Protein AF-A0A844E2K3-F1 (afdb_monomer_lite)

Secondary structure (DSSP, 8-state):
-----HHHHHHHHHHHHHHHHHHHHHHHHHHHHHHHHHHTS--EEEEEEEETTEEEEEEEE-SSSPEEEEEEEEEEEE--TT-------TTTTSEEEE-TT-EEEEEEEE----SS-----EEEEEEEEEETTT--EEEEEEEEEB-----S---------HHHHHHHHHHHHHHHHHHHHHHH-B-PPPSS-S----SS-HHHHHHHTTT------PBPHHHHHHTT-

Organism: Eubacterium ramulus (NCBI:txid39490)

Structure (mmCIF, N/CA/C/O backbone):
data_AF-A0A844E2K3-F1
#
_entry.id   AF-A0A844E2K3-F1
#
loop_
_atom_site.group_PDB
_atom_site.id
_atom_site.type_symbol
_atom_site.label_atom_id
_atom_site.label_alt_id
_atom_site.label_comp_id
_atom_site.label_asym_id
_atom_site.label_entity_id
_atom_site.label_seq_id
_atom_site.pdbx_PDB_ins_code
_atom_site.Cartn_x
_atom_site.Cartn_y
_atom_site.Cartn_z
_atom_site.occupancy
_atom_site.B_iso_or_equiv
_atom_site.auth_seq_id
_atom_site.auth_comp_id
_atom_site.auth_asym_id
_atom_site.auth_atom_id
_atom_site.pdbx_PDB_model_num
ATOM 1 N N . MET A 1 1 ? -31.403 9.777 70.634 1.00 47.69 1 MET A N 1
ATOM 2 C CA . MET A 1 1 ? -30.967 10.698 69.560 1.00 47.69 1 MET A CA 1
ATOM 3 C C . MET A 1 1 ? -29.457 10.732 69.632 1.00 47.69 1 MET A C 1
ATOM 5 O O . MET A 1 1 ? -28.903 11.439 70.467 1.00 47.69 1 MET A O 1
ATOM 9 N N . ASP A 1 2 ? -28.813 9.853 68.872 1.00 56.31 2 ASP A N 1
ATOM 10 C CA . ASP A 1 2 ? -27.379 9.612 69.001 1.00 56.31 2 ASP A CA 1
ATOM 11 C C . ASP A 1 2 ? -26.596 10.805 68.459 1.00 56.31 2 ASP A C 1
ATOM 13 O O . ASP A 1 2 ? -26.837 11.282 67.348 1.00 56.31 2 ASP A O 1
ATOM 17 N N . LYS A 1 3 ? -25.676 11.327 69.276 1.00 63.56 3 LYS A N 1
ATOM 18 C CA . LYS A 1 3 ? -24.755 12.388 68.867 1.00 63.56 3 LYS A CA 1
ATOM 19 C C . LYS A 1 3 ? -23.831 11.817 67.798 1.00 63.56 3 LYS A C 1
ATOM 21 O O . LYS A 1 3 ? -22.915 11.063 68.113 1.00 63.56 3 LYS A O 1
ATOM 26 N N . ILE A 1 4 ? -24.059 12.199 66.545 1.00 71.94 4 ILE A N 1
ATOM 27 C CA . ILE A 1 4 ? -23.097 11.975 65.467 1.00 71.94 4 ILE A CA 1
ATOM 28 C C . ILE A 1 4 ? -21.792 12.660 65.892 1.00 71.94 4 ILE A C 1
ATOM 30 O O . ILE A 1 4 ? -21.755 13.877 66.083 1.00 71.94 4 ILE A O 1
ATOM 34 N N . THR A 1 5 ? -20.733 11.880 66.111 1.00 83.19 5 THR A N 1
ATOM 35 C CA . THR A 1 5 ? -19.425 12.420 66.482 1.00 83.19 5 THR A CA 1
ATOM 36 C C . THR A 1 5 ? -18.759 13.035 65.252 1.00 83.19 5 THR A C 1
ATOM 38 O O . THR A 1 5 ? -19.006 12.634 64.113 1.00 83.19 5 THR A O 1
ATOM 41 N N . ILE A 1 6 ? -17.886 14.019 65.470 1.00 83.44 6 ILE A N 1
ATOM 42 C CA . ILE A 1 6 ? -17.133 14.695 64.399 1.00 83.44 6 ILE A CA 1
ATOM 43 C C . ILE A 1 6 ? -16.373 13.672 63.527 1.00 83.44 6 ILE A C 1
ATOM 45 O O . ILE A 1 6 ? -16.305 13.825 62.310 1.00 83.44 6 ILE A O 1
ATOM 49 N N . GLN A 1 7 ? -15.889 12.576 64.124 1.00 83.75 7 GLN A N 1
ATOM 50 C CA . GLN A 1 7 ? -15.267 11.456 63.405 1.00 83.75 7 GLN A CA 1
ATOM 51 C C . GLN A 1 7 ? -16.209 10.767 62.408 1.00 83.75 7 GLN A C 1
ATOM 53 O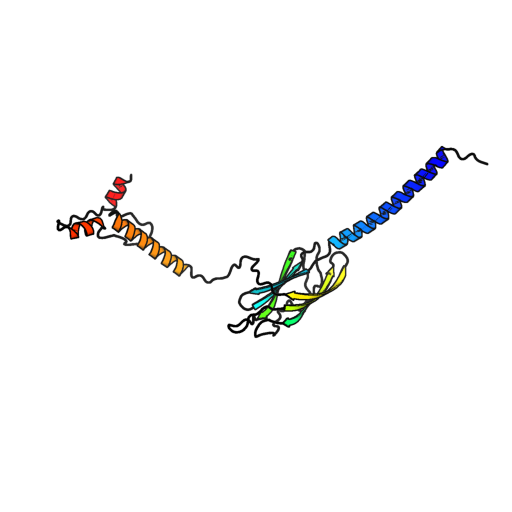 O . GLN A 1 7 ? -15.774 10.427 61.305 1.00 83.75 7 GLN A O 1
ATOM 58 N N . THR A 1 8 ? -17.488 10.581 62.746 1.00 87.94 8 THR A N 1
ATOM 59 C CA . THR A 1 8 ? -18.473 9.976 61.839 1.00 87.94 8 THR A CA 1
ATOM 60 C C . THR A 1 8 ? -18.728 10.876 60.631 1.00 87.94 8 THR A C 1
ATOM 62 O O . THR A 1 8 ? -18.770 10.389 59.505 1.00 87.94 8 THR A O 1
ATOM 65 N N . VAL A 1 9 ? -18.809 12.197 60.834 1.00 87.50 9 VAL A N 1
ATOM 66 C CA . VAL A 1 9 ? -18.970 13.174 59.739 1.00 87.50 9 VAL A CA 1
ATOM 67 C C . VAL A 1 9 ? -17.759 13.159 58.801 1.00 87.50 9 VAL A C 1
ATOM 69 O O . VAL A 1 9 ? -17.926 13.083 57.585 1.00 87.50 9 VAL A O 1
ATOM 72 N N . ILE A 1 10 ? -16.539 13.162 59.352 1.00 88.69 10 ILE A N 1
ATOM 73 C CA . ILE A 1 10 ? -15.297 13.088 58.564 1.00 88.69 10 ILE A CA 1
ATOM 74 C C . ILE A 1 10 ? -15.236 11.784 57.758 1.00 88.69 10 ILE A C 1
ATOM 76 O O . ILE A 1 10 ? -14.888 11.808 56.580 1.00 88.69 10 ILE A O 1
ATOM 80 N N . SER A 1 11 ? -15.619 10.657 58.364 1.00 89.56 11 SER A N 1
ATOM 81 C CA . SER A 1 11 ? -15.611 9.346 57.702 1.00 89.56 11 SER A CA 1
ATOM 82 C C . SER A 1 11 ? -16.596 9.286 56.533 1.00 89.56 11 SER A C 1
ATOM 84 O O . SER A 1 11 ? -16.264 8.749 55.479 1.00 89.56 11 SER A O 1
ATOM 86 N N . ILE A 1 12 ? -17.781 9.888 56.683 1.00 91.75 12 ILE A N 1
ATOM 87 C CA . ILE A 1 12 ? -18.775 9.992 55.606 1.00 91.75 12 ILE A CA 1
ATOM 88 C C . ILE A 1 12 ? -18.218 10.824 54.442 1.00 91.75 12 ILE A C 1
ATOM 90 O O . ILE A 1 12 ? -18.284 10.390 53.294 1.00 91.75 12 ILE A O 1
ATOM 94 N N . ILE A 1 13 ? -17.618 11.986 54.720 1.00 92.56 13 ILE A N 1
ATOM 95 C CA . ILE A 1 13 ? -17.025 12.847 53.682 1.00 92.56 13 ILE A CA 1
ATOM 96 C C . ILE A 1 13 ? -15.878 12.124 52.963 1.00 92.56 13 ILE A C 1
ATOM 98 O O . ILE A 1 13 ? -15.825 12.122 51.732 1.00 92.56 13 ILE A O 1
ATOM 102 N N . ALA A 1 14 ? -14.992 11.461 53.709 1.00 92.31 14 ALA A N 1
ATOM 103 C CA . ALA A 1 14 ? -13.899 10.678 53.140 1.00 92.31 14 ALA A CA 1
ATOM 104 C C . ALA A 1 14 ? -14.416 9.537 52.245 1.00 92.31 14 ALA A C 1
ATOM 106 O O . ALA A 1 14 ? -13.876 9.315 51.160 1.00 92.31 14 ALA A O 1
ATOM 107 N N . ALA A 1 15 ? -15.497 8.862 52.651 1.00 94.19 15 ALA A N 1
ATOM 108 C CA . ALA A 1 15 ? -16.140 7.827 51.847 1.00 94.19 15 ALA A CA 1
ATOM 109 C C . ALA A 1 15 ? -16.710 8.386 50.531 1.00 94.19 15 ALA A C 1
ATOM 111 O O . ALA A 1 15 ? -16.513 7.777 49.482 1.00 94.19 15 ALA A O 1
ATOM 112 N N . PHE A 1 16 ? -17.342 9.566 50.551 1.00 94.50 16 PHE A N 1
ATOM 113 C CA . PHE A 1 16 ? -17.842 10.221 49.334 1.00 94.50 16 PHE A CA 1
ATOM 114 C C . PHE A 1 16 ? -16.722 10.641 48.377 1.00 94.50 16 PHE A C 1
ATOM 116 O O . PHE A 1 16 ? -16.843 10.438 47.166 1.00 94.50 16 PHE A O 1
ATOM 123 N N . ILE A 1 17 ? -15.625 11.196 48.901 1.00 94.81 17 ILE A N 1
ATOM 124 C CA . ILE A 1 17 ? -14.455 11.559 48.090 1.00 94.81 17 ILE A CA 1
ATOM 125 C C . ILE A 1 17 ? -13.857 10.299 47.454 1.00 94.81 17 ILE A C 1
ATOM 127 O O . ILE A 1 17 ? -13.627 10.285 46.248 1.00 94.81 17 ILE A O 1
ATOM 131 N N . SER A 1 18 ? -13.680 9.229 48.235 1.00 93.81 18 SER A N 1
ATOM 132 C CA . SER A 1 18 ? -13.160 7.944 47.751 1.00 93.81 18 SER A CA 1
ATOM 133 C C . SER A 1 18 ? -14.063 7.310 46.684 1.00 93.81 18 SER A C 1
ATOM 135 O O . SER A 1 18 ? -13.593 6.857 45.643 1.00 93.81 18 SER A O 1
ATOM 137 N N . LEU A 1 19 ? -15.384 7.339 46.874 1.00 94.88 19 LEU A N 1
ATOM 138 C CA . LEU A 1 19 ? -16.323 6.829 45.873 1.00 94.88 19 LEU A CA 1
ATOM 139 C C . LEU A 1 19 ? -16.245 7.634 44.567 1.00 94.88 19 LEU A C 1
ATOM 141 O O . LEU A 1 19 ? -16.218 7.061 43.477 1.00 94.88 19 LEU A O 1
ATOM 145 N N . SER A 1 20 ? -16.162 8.961 44.676 1.00 92.81 20 SER A N 1
ATOM 146 C CA . SER A 1 20 ? -16.059 9.856 43.520 1.00 92.81 20 SER A CA 1
ATOM 147 C C . SER A 1 20 ? -14.767 9.617 42.737 1.00 92.81 20 SER A C 1
ATOM 149 O O . SER A 1 20 ? -14.798 9.537 41.508 1.00 92.81 20 SER A O 1
ATOM 151 N N . THR A 1 21 ? -13.632 9.443 43.423 1.00 93.75 21 THR A N 1
ATOM 152 C CA . THR A 1 21 ? -12.348 9.157 42.766 1.00 93.75 21 THR A CA 1
ATOM 153 C C . THR A 1 21 ? -12.352 7.797 42.073 1.00 93.75 21 THR A C 1
ATOM 155 O O . THR A 1 21 ? -11.834 7.694 40.960 1.00 93.75 21 THR A O 1
ATOM 158 N N . VAL A 1 22 ? -12.988 6.774 42.655 1.00 95.69 22 VAL A N 1
ATOM 159 C CA . VAL A 1 22 ? -13.137 5.452 42.022 1.00 95.69 22 VAL A CA 1
ATOM 160 C C . VAL A 1 22 ? -13.956 5.540 40.732 1.00 95.69 22 VAL A C 1
ATOM 162 O O . VAL A 1 22 ? -13.516 5.028 39.703 1.00 95.69 22 VAL A O 1
ATOM 165 N N . ILE A 1 23 ? -15.100 6.232 40.744 1.00 94.81 23 ILE A N 1
ATOM 166 C CA . ILE A 1 23 ? -15.948 6.399 39.548 1.00 94.81 23 ILE A CA 1
ATOM 167 C C . ILE A 1 23 ? -15.175 7.107 38.430 1.00 94.81 23 ILE A C 1
ATOM 169 O O . ILE A 1 23 ? -15.169 6.651 37.283 1.00 94.81 23 ILE A O 1
ATOM 173 N N . VAL A 1 24 ? -14.482 8.197 38.768 1.00 94.38 24 VAL A N 1
ATOM 174 C CA . VAL A 1 24 ? -13.663 8.957 37.817 1.00 94.38 24 VAL A CA 1
ATOM 175 C C . VAL A 1 24 ? -12.530 8.091 37.255 1.00 94.38 24 VAL A C 1
ATOM 177 O O . VAL A 1 24 ? -12.304 8.092 36.045 1.00 94.38 24 VAL A O 1
ATOM 180 N N . SER A 1 25 ? -11.858 7.307 38.101 1.00 92.38 25 SER A N 1
ATOM 181 C CA . SER A 1 25 ? -10.786 6.394 37.690 1.00 92.38 25 SER A CA 1
ATOM 182 C C . SER A 1 25 ? -11.277 5.331 36.703 1.00 92.38 25 SER A C 1
ATOM 184 O O . SER A 1 25 ? -10.672 5.146 35.647 1.00 92.38 25 SER A O 1
ATOM 186 N N . ILE A 1 26 ? -12.418 4.690 36.982 1.00 94.19 26 ILE A N 1
ATOM 187 C CA . ILE A 1 26 ? -13.028 3.697 36.083 1.00 94.19 26 ILE A CA 1
ATOM 188 C C . ILE A 1 26 ? -13.375 4.334 34.732 1.00 94.19 26 ILE A C 1
ATOM 190 O O . ILE A 1 26 ? -13.070 3.763 33.683 1.00 94.19 26 ILE A O 1
ATOM 194 N N . TYR A 1 27 ? -13.962 5.533 34.743 1.00 94.81 27 TYR A N 1
ATOM 195 C CA . TYR A 1 27 ? -14.309 6.253 33.519 1.00 94.81 27 TYR A CA 1
ATOM 196 C C . TYR A 1 27 ? -13.076 6.568 32.657 1.00 94.81 27 TYR A C 1
ATOM 198 O O . TYR A 1 27 ? -13.069 6.280 31.456 1.00 94.81 27 TYR A O 1
ATOM 206 N N . TYR A 1 28 ? -12.015 7.119 33.256 1.00 92.88 28 TYR A N 1
ATOM 207 C CA . TYR A 1 28 ? -10.778 7.416 32.532 1.00 92.88 28 TYR A CA 1
ATOM 208 C C . TYR A 1 28 ? -10.063 6.155 32.056 1.00 92.88 28 TYR A C 1
ATOM 210 O O . TYR A 1 28 ? -9.570 6.144 30.931 1.00 92.88 28 TYR A O 1
ATOM 218 N N . ASN A 1 29 ? -10.046 5.083 32.851 1.00 91.75 29 ASN A N 1
ATOM 219 C CA . ASN A 1 29 ? -9.455 3.811 32.444 1.00 91.75 29 ASN A CA 1
ATOM 220 C C . ASN A 1 29 ? -10.182 3.236 31.219 1.00 91.75 29 ASN A C 1
ATOM 222 O O . ASN A 1 29 ? -9.551 2.901 30.219 1.00 91.75 29 ASN A O 1
ATOM 226 N N . HIS A 1 30 ? -11.518 3.240 31.227 1.00 90.06 30 HIS A N 1
ATOM 227 C CA . HIS A 1 30 ? -12.310 2.795 30.078 1.00 90.06 30 HIS A CA 1
ATOM 228 C C . HIS A 1 30 ? -12.054 3.642 28.826 1.00 90.06 30 HIS A C 1
ATOM 230 O O . HIS A 1 30 ? -11.872 3.112 27.728 1.00 90.06 30 HIS A O 1
ATOM 236 N N . LYS A 1 31 ? -11.994 4.971 28.980 1.00 90.44 31 LYS A N 1
ATOM 237 C CA . LYS A 1 31 ? -11.692 5.892 27.875 1.00 90.44 31 LYS A CA 1
ATOM 238 C C . LYS A 1 31 ? -10.280 5.673 27.322 1.00 90.44 31 LYS A C 1
ATOM 240 O O . LYS A 1 31 ? -10.123 5.585 26.105 1.00 90.44 31 LYS A O 1
ATOM 245 N N . ASN A 1 32 ? -9.282 5.547 28.194 1.00 88.69 32 ASN A N 1
ATOM 246 C CA . ASN A 1 32 ? -7.892 5.309 27.811 1.00 88.69 32 ASN A CA 1
ATOM 247 C C . ASN A 1 32 ? -7.723 3.949 27.139 1.00 88.69 32 ASN A C 1
ATOM 249 O O . ASN A 1 32 ? -7.054 3.870 26.117 1.00 88.69 32 ASN A O 1
ATOM 253 N N . SER A 1 33 ? -8.375 2.903 27.649 1.00 86.56 33 SER A N 1
ATOM 254 C CA . SER A 1 33 ? -8.361 1.573 27.037 1.00 86.56 33 SER A CA 1
ATOM 255 C C . SER A 1 33 ? -8.915 1.613 25.610 1.00 86.56 33 SER A C 1
ATOM 257 O O . SER A 1 33 ? -8.262 1.138 24.683 1.00 86.56 33 SER A O 1
ATOM 259 N N . LYS A 1 34 ? -10.053 2.284 25.383 1.00 85.38 34 LYS A N 1
ATOM 260 C CA . LYS A 1 34 ? -10.602 2.467 24.028 1.00 85.38 34 LYS A CA 1
ATOM 261 C C . LYS A 1 34 ? -9.652 3.219 23.096 1.00 85.38 34 LYS A C 1
ATOM 263 O O . LYS A 1 34 ? -9.500 2.834 21.940 1.00 85.38 34 LYS A O 1
ATOM 268 N N . GLN A 1 35 ? -9.028 4.293 23.577 1.00 83.12 35 GLN A N 1
ATOM 269 C CA . GLN A 1 35 ? -8.063 5.058 22.782 1.00 83.12 35 GLN A CA 1
ATOM 270 C C . GLN A 1 35 ? -6.806 4.245 22.474 1.00 83.12 35 GLN A C 1
ATOM 272 O O . GLN A 1 35 ? -6.319 4.280 21.348 1.00 83.12 35 GLN A O 1
ATOM 277 N N . TYR A 1 36 ? -6.322 3.481 23.451 1.00 84.25 36 TYR A N 1
ATOM 278 C CA . TYR A 1 36 ? -5.198 2.574 23.291 1.00 84.25 36 TYR A CA 1
ATOM 279 C C . TYR A 1 36 ? -5.490 1.516 22.226 1.00 84.25 36 TYR A C 1
ATOM 281 O O . TYR A 1 36 ? -4.721 1.398 21.277 1.00 84.25 36 TYR A O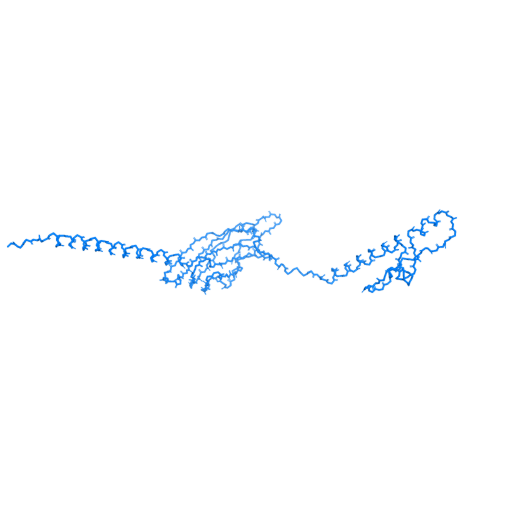 1
ATOM 289 N N . LEU A 1 37 ? -6.634 0.829 22.304 1.00 82.44 37 LEU A N 1
ATOM 290 C CA . LEU A 1 37 ? -7.036 -0.151 21.291 1.00 82.44 37 LEU A CA 1
ATOM 291 C C . LEU A 1 37 ? -7.141 0.488 19.902 1.00 82.44 37 LEU A C 1
ATOM 293 O O . LEU A 1 37 ? -6.594 -0.052 18.950 1.00 82.44 37 LEU A O 1
ATOM 297 N N . LYS A 1 38 ? -7.728 1.687 19.799 1.00 83.12 38 LYS A N 1
ATOM 298 C CA . LYS A 1 38 ? -7.791 2.429 18.532 1.00 83.12 38 LYS A CA 1
ATOM 299 C C . LYS A 1 38 ? -6.404 2.791 17.989 1.00 83.12 38 LYS A C 1
ATOM 301 O O . LYS A 1 38 ? -6.197 2.776 16.784 1.00 83.12 38 LYS A O 1
ATOM 306 N N . SER A 1 39 ? -5.441 3.105 18.857 1.00 83.19 39 SER A N 1
ATOM 307 C CA . SER A 1 39 ? -4.053 3.365 18.444 1.00 83.19 39 SER A CA 1
ATOM 308 C C . SER A 1 39 ? -3.319 2.119 17.939 1.00 83.19 39 SER A C 1
ATOM 310 O O . SER A 1 39 ? -2.280 2.243 17.290 1.00 83.19 39 SER A O 1
ATOM 312 N N . LEU A 1 40 ? -3.844 0.929 18.248 1.00 87.44 40 LEU A N 1
ATOM 313 C CA . LEU A 1 40 ? -3.319 -0.338 17.759 1.00 87.44 40 LEU A CA 1
ATOM 314 C C . LEU A 1 40 ? -3.925 -0.749 16.416 1.00 87.44 40 LEU A C 1
ATOM 316 O O . LEU A 1 40 ? -3.415 -1.693 15.818 1.00 87.44 40 LEU A O 1
ATOM 320 N N . ASP A 1 41 ? -4.978 -0.079 15.942 1.00 88.69 41 ASP A N 1
ATOM 321 C CA . ASP A 1 41 ? -5.679 -0.454 14.713 1.00 88.69 41 ASP A CA 1
ATOM 322 C C . ASP A 1 41 ? -4.711 -0.541 13.512 1.00 88.69 41 ASP A C 1
ATOM 324 O O . ASP A 1 41 ? -3.723 0.206 13.432 1.00 88.69 41 ASP A O 1
ATOM 328 N N . PRO A 1 42 ? -4.958 -1.471 12.573 1.00 91.69 42 PRO A N 1
ATOM 329 C CA . PRO A 1 42 ? -4.208 -1.504 11.328 1.00 91.69 42 PRO A CA 1
ATOM 330 C C . PRO A 1 42 ? -4.476 -0.227 10.525 1.00 91.69 42 PRO A C 1
ATOM 332 O O . PRO A 1 42 ? -5.556 0.365 10.596 1.00 91.69 42 PRO A O 1
ATOM 335 N N . LEU A 1 43 ? -3.497 0.180 9.723 1.00 92.75 43 LEU A N 1
ATOM 336 C CA . LEU A 1 43 ? -3.611 1.338 8.845 1.00 92.75 43 LEU A CA 1
ATOM 337 C C . LEU A 1 43 ? -3.030 0.967 7.488 1.00 92.75 43 LEU A C 1
ATOM 339 O O . LEU A 1 43 ? -1.829 0.754 7.366 1.00 92.75 43 LEU A O 1
ATOM 343 N N . LEU A 1 44 ? -3.880 0.880 6.467 1.00 94.25 44 LEU A N 1
ATOM 344 C CA . LEU A 1 44 ? -3.440 0.540 5.118 1.00 94.25 44 LEU A CA 1
ATOM 345 C C . LEU A 1 44 ? -3.040 1.805 4.352 1.00 94.25 44 LEU A C 1
ATOM 347 O O . LEU A 1 44 ? -3.847 2.713 4.127 1.00 94.25 44 LEU A O 1
ATOM 351 N N . SER A 1 45 ? -1.775 1.846 3.952 1.00 93.75 45 SER A N 1
ATOM 352 C CA . SER A 1 45 ? -1.204 2.840 3.055 1.00 93.75 45 SER A CA 1
ATOM 353 C C . SER A 1 45 ? -1.100 2.272 1.645 1.00 93.75 45 SER A C 1
ATOM 355 O O . SER A 1 45 ? -0.878 1.077 1.459 1.00 93.75 45 SER A O 1
ATOM 357 N N . PHE A 1 46 ? -1.248 3.146 0.654 1.00 93.88 46 PHE A N 1
ATOM 358 C CA . PHE A 1 46 ? -1.287 2.780 -0.754 1.00 93.88 46 PHE A CA 1
ATOM 359 C C . PHE A 1 46 ? -0.330 3.669 -1.527 1.00 93.88 46 PHE A C 1
ATOM 361 O O . PHE A 1 46 ? -0.385 4.895 -1.394 1.00 93.88 46 PHE A O 1
ATOM 368 N N . LYS A 1 47 ? 0.513 3.054 -2.352 1.00 93.06 47 LYS A N 1
ATOM 369 C CA . LYS A 1 47 ? 1.435 3.755 -3.238 1.00 93.06 47 LYS A CA 1
ATOM 370 C C . LYS A 1 47 ? 1.254 3.251 -4.661 1.00 93.06 47 LYS A C 1
ATOM 372 O O . LYS A 1 47 ? 1.376 2.056 -4.914 1.00 93.06 47 LYS A O 1
ATOM 377 N N . LEU A 1 48 ? 0.975 4.181 -5.565 1.00 93.19 48 LEU A N 1
ATOM 378 C CA . LEU A 1 48 ? 0.877 3.935 -6.996 1.00 93.19 48 LEU A CA 1
ATOM 379 C C . LEU A 1 48 ? 2.170 4.403 -7.665 1.00 93.19 48 LEU A C 1
ATOM 381 O O . LEU A 1 48 ? 2.527 5.577 -7.533 1.00 93.19 48 LEU A O 1
ATOM 385 N N . PHE A 1 49 ? 2.861 3.493 -8.344 1.00 91.25 49 PHE A N 1
ATOM 386 C CA . PHE A 1 49 ? 4.165 3.744 -8.957 1.00 91.25 49 PHE A CA 1
ATOM 387 C C . PHE A 1 49 ? 4.336 2.927 -10.240 1.00 91.25 49 PHE A C 1
ATOM 389 O O . PHE A 1 49 ? 3.642 1.934 -10.455 1.00 91.25 49 PHE A O 1
ATOM 396 N N . GLU A 1 50 ? 5.254 3.372 -11.089 1.00 90.00 50 GLU A N 1
ATOM 397 C CA . GLU A 1 50 ? 5.599 2.730 -12.355 1.00 90.00 50 GLU A CA 1
ATOM 398 C C . GLU A 1 50 ? 6.911 1.960 -12.184 1.00 90.00 50 GLU A C 1
ATOM 400 O O . GLU A 1 50 ? 7.805 2.382 -11.442 1.00 90.00 50 GLU A O 1
ATOM 405 N N . LEU A 1 51 ? 6.984 0.791 -12.814 1.00 87.25 51 LEU A N 1
ATOM 406 C CA . LEU A 1 51 ? 8.182 -0.028 -12.881 1.00 87.25 51 LEU A CA 1
ATOM 407 C C . LEU A 1 51 ? 8.185 -0.823 -14.190 1.00 87.25 51 LEU A C 1
ATOM 409 O O . LEU A 1 51 ? 7.356 -1.712 -14.360 1.00 87.25 51 LEU A O 1
ATOM 413 N N . LYS A 1 52 ? 9.178 -0.573 -15.052 1.00 86.31 52 LYS A N 1
ATOM 414 C CA . LYS A 1 52 ? 9.391 -1.307 -16.315 1.00 86.31 52 LYS A CA 1
ATOM 415 C C . LYS A 1 52 ? 8.160 -1.273 -17.238 1.00 86.31 52 LYS A C 1
ATOM 417 O O . LYS A 1 52 ? 7.724 -2.318 -17.711 1.00 86.31 52 LYS A O 1
ATOM 422 N N . ASP A 1 53 ? 7.612 -0.082 -17.478 1.00 88.06 53 ASP A N 1
ATOM 423 C CA . ASP A 1 53 ? 6.440 0.154 -18.338 1.00 88.06 53 ASP A CA 1
ATOM 424 C C . ASP A 1 53 ? 5.138 -0.493 -17.824 1.00 88.06 53 ASP A C 1
ATOM 426 O O . ASP A 1 53 ? 4.149 -0.638 -18.547 1.00 88.06 53 ASP A O 1
ATOM 430 N N . GLU A 1 54 ? 5.097 -0.843 -16.542 1.00 91.75 54 GLU A N 1
ATOM 431 C CA . GLU A 1 54 ? 3.929 -1.389 -15.863 1.00 91.75 54 GLU A CA 1
ATOM 432 C C . GLU A 1 54 ? 3.585 -0.548 -14.633 1.00 91.75 54 GLU A C 1
ATOM 434 O O . GLU A 1 54 ? 4.451 -0.022 -13.929 1.00 91.75 54 GLU A O 1
ATOM 439 N N . LEU A 1 55 ? 2.291 -0.426 -14.358 1.00 92.88 55 LEU A N 1
ATOM 440 C CA . LEU A 1 55 ? 1.768 0.331 -13.235 1.00 92.88 55 LEU A CA 1
ATOM 441 C C . LEU A 1 55 ? 1.417 -0.623 -12.091 1.00 92.88 55 LEU A C 1
ATOM 443 O O . LEU A 1 55 ? 0.613 -1.544 -12.253 1.00 92.88 55 LEU A O 1
ATOM 447 N N . TYR A 1 56 ? 1.988 -0.367 -10.916 1.00 93.94 56 TYR A N 1
ATOM 448 C CA . TYR A 1 56 ? 1.840 -1.195 -9.725 1.00 93.94 56 TYR A CA 1
ATOM 449 C C . TYR A 1 56 ? 1.162 -0.433 -8.592 1.00 93.94 56 TYR A C 1
ATOM 451 O O . TYR A 1 56 ? 1.470 0.730 -8.311 1.00 93.94 56 TYR A O 1
ATOM 459 N N . LEU A 1 57 ? 0.284 -1.130 -7.871 1.00 94.44 57 LEU A N 1
ATOM 460 C CA . LEU A 1 57 ? -0.233 -0.673 -6.589 1.00 94.44 57 LEU A CA 1
ATOM 461 C C . LEU A 1 57 ? 0.436 -1.468 -5.471 1.00 94.44 57 LEU A C 1
ATOM 463 O O . LEU A 1 57 ? 0.233 -2.677 -5.351 1.00 94.44 57 LEU A O 1
ATOM 467 N N . ARG A 1 58 ? 1.204 -0.776 -4.627 1.00 94.12 58 ARG A N 1
ATOM 468 C CA . ARG A 1 58 ? 1.710 -1.319 -3.366 1.00 94.12 58 ARG A CA 1
ATOM 469 C C . ARG A 1 58 ? 0.768 -0.966 -2.232 1.00 94.12 58 ARG A C 1
ATOM 471 O O . ARG A 1 58 ? 0.321 0.176 -2.109 1.00 94.12 58 ARG A O 1
ATOM 478 N N . VAL A 1 59 ? 0.530 -1.950 -1.382 1.00 94.81 59 VAL A N 1
ATOM 479 C CA . VAL A 1 59 ? -0.295 -1.857 -0.186 1.00 94.81 59 VAL A CA 1
ATOM 480 C C . VAL A 1 59 ? 0.584 -2.220 0.995 1.00 94.81 59 VAL A C 1
ATOM 482 O O . VAL A 1 59 ? 1.213 -3.275 0.997 1.00 94.81 59 VAL A O 1
ATOM 485 N N . THR A 1 60 ? 0.636 -1.346 1.992 1.00 95.25 60 THR A N 1
ATOM 486 C CA . THR A 1 60 ? 1.464 -1.530 3.185 1.00 95.25 60 THR A CA 1
ATOM 487 C C . THR A 1 60 ? 0.614 -1.320 4.420 1.00 95.25 60 THR A C 1
ATOM 489 O O . THR A 1 60 ? -0.085 -0.311 4.521 1.00 95.25 60 THR A O 1
ATOM 492 N N . ASN A 1 61 ? 0.702 -2.223 5.391 1.00 95.94 61 ASN A N 1
ATOM 493 C CA . ASN A 1 61 ? 0.115 -1.980 6.701 1.00 95.94 61 ASN A CA 1
ATOM 494 C C . ASN A 1 61 ? 1.089 -1.159 7.556 1.00 95.94 61 ASN A C 1
ATOM 496 O O . ASN A 1 61 ? 2.046 -1.688 8.105 1.00 95.94 61 ASN A O 1
ATOM 500 N N . THR A 1 62 ? 0.853 0.142 7.680 1.00 93.94 62 THR A N 1
ATOM 501 C CA . THR A 1 62 ? 1.636 1.054 8.530 1.00 93.94 62 THR A CA 1
ATOM 502 C C . THR A 1 62 ? 1.080 1.165 9.955 1.00 93.94 62 THR A C 1
ATOM 504 O O . THR A 1 62 ? 1.572 1.960 10.757 1.00 93.94 62 THR A O 1
ATOM 507 N N . GLY A 1 63 ? 0.035 0.394 10.276 1.00 92.12 63 GLY A N 1
ATOM 508 C CA . GLY A 1 63 ? -0.555 0.321 11.608 1.00 92.12 63 GLY A CA 1
ATOM 509 C C . GLY A 1 63 ? 0.235 -0.572 12.564 1.00 92.12 63 GLY A C 1
ATOM 510 O O . GLY A 1 63 ? 1.326 -1.050 12.262 1.00 92.12 63 GLY A O 1
ATOM 511 N N . ARG A 1 64 ? -0.330 -0.802 13.754 1.00 91.62 64 ARG A N 1
ATOM 512 C CA . ARG A 1 64 ? 0.333 -1.563 14.833 1.00 91.62 64 ARG A CA 1
ATOM 513 C C . ARG A 1 64 ? -0.242 -2.960 15.067 1.00 91.62 64 ARG A C 1
ATOM 515 O O . ARG A 1 64 ? 0.288 -3.698 15.892 1.00 91.62 64 ARG A O 1
ATOM 522 N N . SER A 1 65 ? -1.292 -3.339 14.346 1.00 94.12 65 SER A N 1
ATOM 523 C CA . SER A 1 65 ? -1.860 -4.690 14.368 1.00 94.12 65 SER A CA 1
ATOM 524 C C . SER A 1 65 ? -2.151 -5.192 12.959 1.00 94.12 65 SER A C 1
ATOM 526 O O . SER A 1 65 ? -2.052 -4.437 11.994 1.00 94.12 65 SER A O 1
ATOM 528 N N . ALA A 1 66 ? -2.461 -6.483 12.836 1.00 95.00 66 ALA A N 1
ATOM 529 C CA . ALA A 1 66 ? -2.752 -7.107 11.553 1.00 95.00 66 ALA A CA 1
ATOM 530 C C . ALA A 1 66 ? -4.073 -6.597 10.953 1.00 95.00 66 ALA A C 1
ATOM 532 O O . ALA A 1 66 ? -5.067 -6.407 11.666 1.00 95.00 66 ALA A O 1
ATOM 533 N N . ALA A 1 67 ? -4.084 -6.419 9.636 1.00 95.94 67 ALA A N 1
ATOM 534 C CA . ALA A 1 67 ? -5.297 -6.297 8.843 1.00 95.94 67 ALA A CA 1
ATOM 535 C C . ALA A 1 67 ? -5.626 -7.683 8.280 1.00 95.94 67 ALA A C 1
ATOM 537 O O . ALA A 1 67 ? -4.821 -8.251 7.543 1.00 95.94 67 ALA A O 1
ATOM 538 N N . LYS A 1 68 ? -6.783 -8.229 8.656 1.00 95.69 68 LYS A N 1
ATOM 539 C CA . LYS A 1 68 ? -7.245 -9.553 8.218 1.00 95.69 68 LYS A CA 1
ATOM 540 C C . LYS A 1 68 ? -8.298 -9.422 7.134 1.00 95.69 68 LYS A C 1
ATOM 542 O O . LYS A 1 68 ? -8.983 -8.399 7.090 1.00 95.69 68 LYS A O 1
ATOM 547 N N . ASP A 1 69 ? -8.444 -10.460 6.319 1.00 96.00 69 ASP A N 1
ATOM 548 C CA . ASP A 1 69 ? -9.468 -10.550 5.272 1.00 96.00 69 ASP A CA 1
ATOM 549 C C . ASP A 1 69 ? -9.473 -9.293 4.380 1.00 96.00 69 ASP A C 1
ATOM 551 O O . ASP A 1 69 ? -10.515 -8.712 4.075 1.00 96.00 69 ASP A O 1
ATOM 555 N N . VAL A 1 70 ? -8.275 -8.798 4.054 1.00 95.88 70 VAL A N 1
ATOM 556 C CA . VAL A 1 70 ? -8.086 -7.596 3.247 1.00 95.88 70 VAL A CA 1
ATOM 557 C C . VAL A 1 70 ? -8.465 -7.938 1.817 1.00 95.88 70 VAL A C 1
ATOM 559 O O . VAL A 1 70 ? -7.800 -8.741 1.170 1.00 95.88 70 VAL A O 1
ATOM 562 N N . LEU A 1 71 ? -9.514 -7.304 1.317 1.00 96.56 71 LEU A N 1
ATOM 563 C CA . LEU A 1 71 ? -9.981 -7.418 -0.053 1.00 96.56 71 LEU A CA 1
ATOM 564 C C . LEU A 1 71 ? -9.857 -6.057 -0.726 1.00 96.56 71 LEU A C 1
ATOM 566 O O . LEU A 1 71 ? -10.357 -5.053 -0.213 1.00 96.56 71 LEU A O 1
ATOM 570 N N . ILE A 1 72 ? -9.174 -6.036 -1.866 1.00 96.12 72 ILE A N 1
ATOM 571 C CA . ILE A 1 72 ? -8.858 -4.817 -2.609 1.00 96.12 72 ILE A CA 1
ATOM 572 C C . ILE A 1 72 ? -9.394 -4.965 -4.024 1.00 96.12 72 ILE A C 1
ATOM 574 O O . ILE A 1 72 ? -8.995 -5.871 -4.759 1.00 96.12 72 ILE A O 1
ATOM 578 N N . GLU A 1 73 ? -10.277 -4.052 -4.402 1.00 95.75 73 GLU A N 1
ATOM 579 C CA . GLU A 1 73 ? -10.896 -3.989 -5.719 1.00 95.75 73 GLU A CA 1
ATOM 580 C C . GLU A 1 73 ? -10.517 -2.670 -6.397 1.00 95.75 73 GLU A C 1
ATOM 582 O O . GLU A 1 73 ? -10.686 -1.583 -5.839 1.00 95.75 73 GLU A O 1
ATOM 587 N N . ILE A 1 74 ? -9.989 -2.760 -7.618 1.00 95.62 74 ILE A N 1
ATOM 588 C CA . ILE A 1 74 ? -9.657 -1.591 -8.434 1.00 95.62 74 ILE A CA 1
ATOM 589 C C . ILE A 1 74 ? -10.858 -1.299 -9.333 1.00 95.62 74 ILE A C 1
ATOM 591 O O . ILE A 1 74 ? -11.163 -2.079 -10.231 1.00 95.62 74 ILE A O 1
ATOM 595 N N . LYS A 1 75 ? -11.555 -0.185 -9.088 1.00 94.56 75 LYS A N 1
ATOM 596 C CA . LYS A 1 75 ? -12.792 0.161 -9.810 1.00 94.56 75 LYS A CA 1
ATOM 597 C C . LYS A 1 75 ? -12.516 0.751 -11.189 1.00 94.56 75 LYS A C 1
ATOM 599 O O . LYS A 1 75 ? -13.205 0.427 -12.149 1.00 94.56 75 LYS A O 1
ATOM 604 N N . ARG A 1 76 ? -11.552 1.669 -11.274 1.00 94.19 76 ARG A N 1
ATOM 605 C CA . ARG A 1 76 ? -11.180 2.358 -12.519 1.00 94.19 76 ARG A CA 1
ATOM 606 C C . ARG A 1 76 ? -9.800 2.992 -12.418 1.00 94.19 76 ARG A C 1
ATOM 608 O O . ARG A 1 76 ? -9.361 3.335 -11.317 1.00 94.19 76 ARG A O 1
ATOM 615 N N . ILE A 1 77 ? -9.188 3.198 -13.579 1.00 95.62 77 ILE A N 1
ATOM 616 C CA . ILE A 1 77 ? -7.989 4.004 -13.791 1.00 95.62 77 ILE A CA 1
ATOM 617 C C . ILE A 1 77 ? -8.323 5.173 -14.721 1.00 95.62 77 ILE A C 1
ATOM 619 O O . ILE A 1 77 ? -9.114 5.040 -15.652 1.00 95.62 77 ILE A O 1
ATOM 623 N N . GLU A 1 78 ? -7.739 6.329 -14.443 1.00 94.25 78 GLU A N 1
ATOM 624 C CA . GLU A 1 78 ? -7.880 7.547 -15.231 1.00 94.25 78 GLU A CA 1
ATOM 625 C C . GLU A 1 78 ? -6.509 8.168 -15.478 1.00 94.25 78 GLU A C 1
ATOM 627 O O . GLU A 1 78 ? -5.616 8.069 -14.633 1.00 94.25 78 GLU A O 1
ATOM 632 N N . ASN A 1 79 ? -6.382 8.900 -16.586 1.00 92.38 79 ASN A N 1
ATOM 633 C CA . ASN A 1 79 ? -5.217 9.728 -16.897 1.00 92.38 79 ASN A CA 1
ATOM 634 C C . ASN A 1 79 ? -3.891 8.946 -16.986 1.00 92.38 79 ASN A C 1
ATOM 636 O O . ASN A 1 79 ? -2.823 9.462 -16.652 1.00 92.38 79 ASN A O 1
ATOM 640 N N . ASN A 1 80 ? -3.949 7.698 -17.446 1.00 92.56 80 ASN A N 1
ATOM 641 C CA . ASN A 1 80 ? -2.780 6.858 -17.693 1.00 92.56 80 ASN A CA 1
ATOM 642 C C . ASN A 1 80 ? -2.241 7.030 -19.130 1.00 92.56 80 ASN A C 1
ATOM 644 O O . ASN A 1 80 ? -1.798 6.079 -19.757 1.00 92.56 80 ASN A O 1
ATOM 648 N N . GLY A 1 81 ? -2.305 8.249 -19.677 1.00 89.81 81 GLY A N 1
ATOM 649 C CA . GLY A 1 81 ? -1.945 8.537 -21.066 1.00 89.81 81 GLY A CA 1
ATOM 650 C C . GLY A 1 81 ? -2.931 7.921 -22.062 1.00 89.81 81 GLY A C 1
ATOM 651 O O . GLY A 1 81 ? -4.145 8.063 -21.897 1.00 89.81 81 GLY A O 1
ATOM 652 N N . ASP A 1 82 ? -2.411 7.219 -23.069 1.00 88.31 82 ASP A N 1
ATOM 653 C CA . ASP A 1 82 ? -3.203 6.661 -24.175 1.00 88.31 82 ASP A CA 1
ATOM 654 C C . ASP A 1 82 ? -3.874 5.317 -23.832 1.00 88.31 82 ASP A C 1
ATOM 656 O O . ASP A 1 82 ? -4.626 4.779 -24.644 1.00 88.31 82 ASP A O 1
ATOM 660 N N . ARG A 1 83 ? -3.624 4.759 -22.637 1.00 86.31 83 ARG A N 1
ATOM 661 C CA . ARG A 1 83 ? -4.160 3.456 -22.205 1.00 86.31 83 ARG A CA 1
ATOM 662 C C . ARG A 1 83 ? -4.801 3.549 -20.833 1.00 86.31 83 ARG A C 1
ATOM 664 O O . ARG A 1 83 ? -4.098 3.715 -19.848 1.00 86.31 83 ARG A O 1
ATOM 671 N N . ASN A 1 84 ? -6.120 3.393 -20.741 1.00 90.38 84 ASN A N 1
ATOM 672 C CA . ASN A 1 84 ? -6.840 3.350 -19.457 1.00 90.38 84 ASN A CA 1
ATOM 673 C C . ASN A 1 84 ? -7.489 1.977 -19.196 1.00 90.38 84 ASN A C 1
ATOM 675 O O . ASN A 1 84 ? -8.465 1.886 -18.451 1.00 90.38 84 ASN A O 1
ATOM 679 N N . GLU A 1 85 ? -6.974 0.908 -19.809 1.00 93.56 85 GLU A N 1
ATOM 680 C CA . GLU A 1 85 ? -7.406 -0.452 -19.485 1.00 93.56 85 GLU A CA 1
ATOM 681 C C . GLU A 1 85 ? -6.775 -0.946 -18.175 1.00 93.56 85 GLU A C 1
ATOM 683 O O . GLU A 1 85 ? -5.612 -0.670 -17.876 1.00 93.56 85 GLU A O 1
ATOM 688 N N . LEU A 1 86 ? -7.556 -1.693 -17.391 1.00 94.19 86 LEU A N 1
ATOM 689 C CA . LEU A 1 86 ? -7.073 -2.383 -16.198 1.00 94.19 86 LEU A CA 1
ATOM 690 C C . LEU A 1 86 ? -6.582 -3.785 -16.570 1.00 94.19 86 LEU A C 1
ATOM 692 O O . LEU A 1 86 ? -7.312 -4.561 -17.184 1.00 94.19 86 LEU A O 1
ATOM 696 N N . GLU A 1 87 ? -5.385 -4.125 -16.108 1.00 93.88 87 GLU A N 1
ATOM 697 C CA . GLU A 1 87 ? -4.788 -5.456 -16.196 1.00 93.88 87 GLU A CA 1
ATOM 698 C C . GLU A 1 87 ? -4.320 -5.887 -14.809 1.00 93.88 87 GLU A C 1
ATOM 700 O O . GLU A 1 87 ? -3.182 -5.655 -14.397 1.00 93.88 87 GLU A O 1
ATOM 705 N N . LEU A 1 88 ? -5.262 -6.459 -14.063 1.00 95.38 88 LEU A N 1
ATOM 706 C CA . LEU A 1 88 ? -5.109 -6.740 -12.643 1.00 95.38 88 LEU A CA 1
ATOM 707 C C . LEU A 1 88 ? -4.442 -8.096 -12.404 1.00 95.38 88 LEU A C 1
ATOM 709 O O . LEU A 1 88 ? -4.891 -9.123 -12.916 1.00 95.38 88 LEU A O 1
ATOM 713 N N . ASP A 1 89 ? -3.430 -8.108 -11.543 1.00 93.44 89 ASP A N 1
ATOM 714 C CA . ASP A 1 89 ? -2.890 -9.342 -10.980 1.00 93.44 89 ASP A CA 1
ATOM 715 C C . ASP A 1 89 ? -3.889 -10.038 -10.049 1.00 93.44 89 ASP A C 1
ATOM 717 O O . ASP A 1 89 ? -4.762 -9.418 -9.440 1.00 93.44 89 ASP A O 1
ATOM 721 N N . ALA A 1 90 ? -3.677 -11.341 -9.839 1.00 90.31 90 ALA A N 1
ATOM 722 C CA . ALA A 1 90 ? -4.507 -12.186 -8.977 1.00 90.31 90 ALA A CA 1
ATOM 723 C C . ALA A 1 90 ? -4.535 -11.769 -7.492 1.00 90.31 90 ALA A C 1
ATOM 725 O O . ALA A 1 90 ? -5.279 -12.369 -6.716 1.00 90.31 90 ALA A O 1
ATOM 726 N N . LEU A 1 91 ? -3.708 -10.795 -7.095 1.00 92.19 91 LEU A N 1
ATOM 727 C CA . LEU A 1 91 ? -3.765 -10.137 -5.790 1.00 92.19 91 LEU A CA 1
ATOM 728 C C . LEU A 1 91 ? -5.100 -9.404 -5.596 1.00 92.19 91 LEU A C 1
ATOM 730 O O . LEU A 1 91 ? -5.667 -9.429 -4.506 1.00 92.19 91 LEU A O 1
ATOM 734 N N . PHE A 1 92 ? -5.599 -8.751 -6.646 1.00 92.69 92 PHE A N 1
ATOM 735 C CA . PHE A 1 92 ? -6.824 -7.961 -6.586 1.00 92.69 92 PHE A CA 1
ATOM 736 C C . PHE A 1 92 ? -8.044 -8.876 -6.722 1.00 92.69 92 PHE A C 1
ATOM 738 O O . PHE A 1 92 ? -8.075 -9.776 -7.560 1.00 92.69 92 PHE A O 1
ATOM 745 N N . GLY A 1 93 ? -9.048 -8.666 -5.869 1.00 86.75 93 GLY A N 1
ATOM 746 C CA . GLY A 1 93 ? -10.223 -9.541 -5.782 1.00 86.75 93 GLY A CA 1
ATOM 747 C C . GLY A 1 93 ? -10.039 -10.811 -4.936 1.00 86.75 93 GLY A C 1
ATOM 748 O O . GLY A 1 93 ? -10.956 -11.629 -4.884 1.00 86.75 93 GLY A O 1
ATOM 749 N N . LYS A 1 94 ? -8.897 -10.984 -4.253 1.00 91.25 94 LYS A N 1
ATOM 750 C CA . LYS A 1 94 ? -8.683 -12.050 -3.258 1.00 91.25 94 LYS A CA 1
ATOM 751 C C . LYS A 1 94 ? -8.484 -11.482 -1.859 1.00 91.25 94 LYS A C 1
ATOM 753 O O . LYS A 1 94 ? -7.988 -10.371 -1.698 1.00 91.25 94 LYS A O 1
ATOM 758 N N . GLU A 1 95 ? -8.857 -12.277 -0.863 1.00 94.38 95 GLU A N 1
ATOM 759 C CA . GLU A 1 95 ? -8.607 -11.970 0.542 1.00 94.38 95 GLU A CA 1
ATOM 760 C C . GLU A 1 95 ? -7.151 -12.281 0.901 1.00 94.38 95 GLU A C 1
ATOM 762 O O . GLU A 1 95 ? -6.642 -13.367 0.611 1.00 94.38 95 GLU A O 1
ATOM 767 N N . ILE A 1 96 ? -6.486 -11.320 1.536 1.00 94.88 96 ILE A N 1
ATOM 768 C CA . ILE A 1 96 ? -5.117 -11.447 2.043 1.00 94.88 96 ILE A CA 1
ATOM 769 C C . ILE A 1 96 ? -5.037 -10.986 3.502 1.00 94.88 96 ILE A C 1
ATOM 771 O O . ILE A 1 96 ? -5.911 -10.279 4.001 1.00 94.88 96 ILE A O 1
ATOM 775 N N . GLU A 1 97 ? -3.962 -11.349 4.192 1.00 95.19 97 GLU A N 1
ATOM 776 C CA . GLU A 1 97 ? -3.638 -10.834 5.525 1.00 95.19 97 GLU A CA 1
ATOM 777 C C . GLU A 1 97 ? -2.345 -10.017 5.443 1.00 95.19 97 GLU A C 1
ATOM 779 O O . GLU A 1 97 ? -1.424 -10.381 4.714 1.00 95.19 97 GLU A O 1
ATOM 784 N N . LEU A 1 98 ? -2.296 -8.892 6.159 1.00 96.00 98 LEU A N 1
ATOM 785 C CA . LEU A 1 98 ? -1.118 -8.025 6.231 1.00 96.00 98 LEU A CA 1
ATOM 786 C C . LEU A 1 98 ? -0.788 -7.714 7.691 1.00 96.00 98 LEU A C 1
ATOM 788 O O . LEU A 1 98 ? -1.530 -6.987 8.370 1.00 96.00 98 LEU A O 1
ATOM 792 N N . TYR A 1 99 ? 0.347 -8.212 8.176 1.00 95.69 99 TYR A N 1
ATOM 793 C CA . TYR A 1 99 ? 0.879 -7.865 9.494 1.00 95.69 99 TYR A CA 1
ATOM 794 C C . TYR A 1 99 ? 1.509 -6.462 9.503 1.00 95.69 99 TYR A C 1
ATOM 796 O O . TYR A 1 99 ? 1.743 -5.872 8.446 1.00 95.69 99 TYR A O 1
ATOM 804 N N . PRO A 1 100 ? 1.764 -5.875 10.687 1.00 95.38 100 PRO A N 1
ATOM 805 C CA . PRO A 1 100 ? 2.413 -4.571 10.788 1.00 95.38 100 PRO A CA 1
ATOM 806 C C . PRO A 1 100 ? 3.722 -4.499 9.994 1.00 95.38 100 PRO A C 1
ATOM 808 O O . PRO A 1 100 ? 4.610 -5.330 10.165 1.00 95.38 100 PRO A O 1
ATOM 811 N N . ASN A 1 101 ? 3.847 -3.457 9.176 1.00 93.00 101 ASN A N 1
ATOM 812 C CA . ASN A 1 101 ? 4.941 -3.171 8.244 1.00 93.00 101 ASN A CA 1
ATOM 813 C C . ASN A 1 101 ? 5.093 -4.141 7.065 1.00 93.00 101 ASN A C 1
ATOM 815 O O . ASN A 1 101 ? 5.992 -3.945 6.248 1.00 93.00 101 ASN A O 1
ATOM 819 N N . GLU A 1 102 ? 4.228 -5.145 6.923 1.00 95.38 102 GLU A N 1
ATOM 820 C CA . GLU A 1 102 ? 4.217 -5.954 5.711 1.00 95.38 102 GLU A CA 1
ATOM 821 C C . GLU A 1 102 ? 3.658 -5.160 4.536 1.00 95.38 102 GLU A C 1
ATOM 823 O O . GLU A 1 102 ? 2.760 -4.315 4.667 1.00 95.38 102 GLU A O 1
ATOM 828 N N . SER A 1 103 ? 4.210 -5.453 3.363 1.00 93.81 103 SER A N 1
ATOM 829 C CA . SER A 1 103 ? 3.779 -4.863 2.111 1.00 93.81 103 SER A CA 1
ATOM 830 C C . SER A 1 103 ? 3.637 -5.918 1.034 1.00 93.81 103 SER A C 1
ATOM 832 O O . SER A 1 103 ? 4.440 -6.845 0.952 1.00 93.81 103 SER A O 1
ATOM 834 N N . THR A 1 104 ? 2.641 -5.726 0.187 1.00 94.44 104 THR A N 1
ATOM 835 C CA . THR A 1 104 ? 2.403 -6.516 -1.016 1.00 94.44 104 THR A CA 1
ATOM 836 C C . THR A 1 104 ? 2.177 -5.569 -2.184 1.00 94.44 104 THR A C 1
ATOM 838 O O . THR A 1 104 ? 1.821 -4.403 -1.992 1.00 94.44 104 THR A O 1
ATOM 841 N N . GLN A 1 105 ? 2.407 -6.042 -3.400 1.00 94.06 105 GLN A N 1
ATOM 842 C CA . GLN A 1 105 ? 2.185 -5.258 -4.605 1.00 94.06 105 GLN A CA 1
ATOM 843 C C . GLN A 1 105 ? 1.682 -6.149 -5.731 1.00 94.06 105 GLN A C 1
ATOM 845 O O . GLN A 1 105 ? 2.033 -7.324 -5.805 1.00 94.06 105 GLN A O 1
ATOM 850 N N . GLY A 1 106 ? 0.875 -5.566 -6.607 1.00 94.06 106 GLY A N 1
ATOM 851 C CA . GLY A 1 106 ? 0.385 -6.219 -7.813 1.00 94.06 106 GLY A CA 1
ATOM 852 C C . GLY A 1 106 ? 0.278 -5.215 -8.947 1.00 94.06 106 GLY A C 1
ATOM 853 O O . GLY A 1 106 ? 0.072 -4.015 -8.712 1.00 94.06 106 GLY A O 1
ATOM 854 N N . ARG A 1 107 ? 0.434 -5.710 -10.169 1.00 94.88 107 ARG A N 1
ATOM 855 C CA . ARG A 1 107 ? 0.231 -4.937 -11.387 1.00 94.88 107 ARG A CA 1
ATOM 856 C C . ARG A 1 107 ? -1.250 -4.631 -11.566 1.00 94.88 107 ARG A C 1
ATOM 858 O O . ARG A 1 107 ? -2.101 -5.488 -11.324 1.00 94.88 107 ARG A O 1
ATOM 865 N N . ILE A 1 108 ? -1.545 -3.398 -11.967 1.00 95.69 108 ILE A N 1
ATOM 866 C CA . ILE A 1 108 ? -2.918 -2.939 -12.194 1.00 95.69 108 ILE A CA 1
ATOM 867 C C . ILE A 1 108 ? -3.207 -2.526 -13.639 1.00 95.69 108 ILE A C 1
ATOM 869 O O . ILE A 1 108 ? -4.371 -2.496 -14.029 1.00 95.69 108 ILE A O 1
ATOM 873 N N . ALA A 1 109 ? -2.185 -2.149 -14.407 1.00 95.25 109 ALA A N 1
ATOM 874 C CA . ALA A 1 109 ? -2.293 -1.721 -15.799 1.00 95.25 109 ALA A CA 1
ATOM 875 C C . ALA A 1 109 ? -0.894 -1.651 -16.430 1.00 95.25 109 ALA A C 1
ATOM 877 O O . ALA A 1 109 ? 0.112 -1.610 -15.718 1.00 95.25 109 ALA A O 1
ATOM 878 N N . PHE A 1 110 ? -0.830 -1.555 -17.755 1.00 93.69 110 PHE A N 1
ATOM 879 C CA . PHE A 1 110 ? 0.381 -1.108 -18.445 1.00 93.69 110 PHE A CA 1
ATOM 880 C C . PHE A 1 110 ? 0.526 0.412 -18.368 1.00 93.69 110 PHE A C 1
ATOM 882 O O . PHE A 1 110 ? -0.466 1.142 -18.350 1.00 93.69 110 PHE A O 1
ATOM 889 N N . TRP A 1 111 ? 1.761 0.903 -18.346 1.00 92.06 111 TRP A N 1
ATOM 890 C CA . TRP A 1 111 ? 2.044 2.330 -18.437 1.00 92.06 111 TRP A CA 1
ATOM 891 C C . TRP A 1 111 ? 1.675 2.850 -19.832 1.00 92.06 111 TRP A C 1
ATOM 893 O O . TRP A 1 111 ? 2.099 2.294 -20.844 1.00 92.06 111 TRP A O 1
ATOM 903 N N . GLY A 1 112 ? 0.852 3.898 -19.899 1.00 90.12 112 GLY A N 1
ATOM 904 C CA . GLY A 1 112 ? 0.329 4.411 -21.171 1.00 90.12 112 GLY A CA 1
ATOM 905 C C . GLY A 1 112 ? 0.916 5.748 -21.619 1.00 90.12 112 GLY A C 1
ATOM 906 O O . GLY A 1 112 ? 0.324 6.397 -22.481 1.00 90.12 112 GLY A O 1
ATOM 907 N N . ALA A 1 113 ? 2.047 6.191 -21.055 1.00 88.44 113 ALA A N 1
ATOM 908 C CA . ALA A 1 113 ? 2.713 7.388 -21.566 1.00 88.44 113 ALA A CA 1
ATOM 909 C C . ALA A 1 113 ? 3.303 7.130 -22.958 1.00 88.44 113 ALA A C 1
ATOM 911 O O . ALA A 1 113 ? 3.901 6.088 -23.223 1.00 88.44 113 ALA A O 1
ATOM 912 N N . THR A 1 114 ? 3.182 8.119 -23.832 1.00 85.81 114 THR A N 1
ATOM 913 C CA . THR A 1 114 ? 3.763 8.122 -25.173 1.00 85.81 114 THR A CA 1
ATOM 914 C C . THR A 1 114 ? 4.528 9.423 -25.402 1.00 85.81 114 THR A C 1
ATOM 916 O O . THR A 1 114 ? 4.521 10.333 -24.575 1.00 85.81 114 THR A O 1
ATOM 919 N N . ILE A 1 115 ? 5.190 9.546 -26.555 1.00 82.00 115 ILE A N 1
ATOM 920 C CA . ILE A 1 115 ? 5.868 10.792 -26.957 1.00 82.00 115 ILE A CA 1
ATOM 921 C C . ILE A 1 115 ? 4.860 11.957 -27.067 1.00 82.00 115 ILE A C 1
ATOM 923 O O . ILE A 1 115 ? 5.231 13.120 -26.918 1.00 82.00 115 ILE A O 1
ATOM 927 N N . CYS A 1 116 ? 3.583 11.646 -27.314 1.00 81.44 116 CYS A N 1
ATOM 928 C CA . CYS A 1 116 ? 2.514 12.621 -27.522 1.00 81.44 116 CYS A CA 1
ATOM 929 C C . CYS A 1 116 ? 1.612 12.823 -26.293 1.00 81.44 116 CYS A C 1
ATOM 931 O O . CYS A 1 116 ? 0.897 13.822 -26.249 1.00 81.44 116 CYS A O 1
ATOM 933 N N . SER A 1 117 ? 1.648 11.922 -25.303 1.00 83.94 117 SER A N 1
ATOM 934 C CA . SER A 1 117 ? 0.816 11.998 -24.100 1.00 83.94 117 SER A CA 1
ATOM 935 C C . SER A 1 11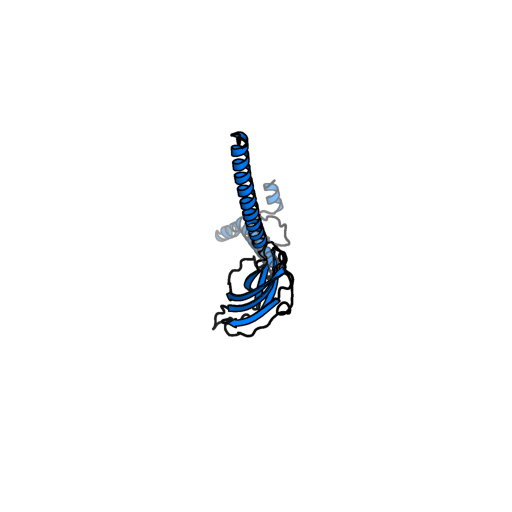7 ? 1.599 11.630 -22.844 1.00 83.94 117 SER A C 1
ATOM 937 O O . SER A 1 117 ? 2.154 10.539 -22.733 1.00 83.94 117 SER A O 1
ATOM 939 N N . SER A 1 118 ? 1.576 12.504 -21.839 1.00 85.62 118 SER A N 1
ATOM 940 C CA . SER A 1 118 ? 2.058 12.154 -20.504 1.00 85.62 118 SER A CA 1
ATOM 941 C C . SER A 1 118 ? 1.041 11.271 -19.774 1.00 85.62 118 SER A C 1
ATOM 943 O O . SER A 1 118 ? -0.164 11.357 -20.014 1.00 85.62 118 SER A O 1
ATOM 945 N N . ALA A 1 119 ? 1.523 10.420 -18.868 1.00 89.25 119 ALA A N 1
ATOM 946 C CA . ALA A 1 119 ? 0.673 9.659 -17.961 1.00 89.25 119 ALA A CA 1
ATOM 947 C C . ALA A 1 119 ? 0.848 10.183 -16.532 1.00 89.25 119 ALA A C 1
ATOM 949 O O . ALA A 1 119 ? 1.963 10.355 -16.037 1.00 89.25 119 ALA A O 1
ATOM 950 N N . PHE A 1 120 ? -0.271 10.454 -15.867 1.00 91.31 120 PHE A N 1
ATOM 951 C CA . PHE A 1 120 ? -0.318 10.777 -14.445 1.00 91.31 120 PHE A CA 1
ATOM 952 C C . PHE A 1 120 ? -1.524 10.061 -13.826 1.00 91.31 120 PHE A C 1
ATOM 954 O O . PHE A 1 120 ? -2.561 10.692 -13.564 1.00 91.31 120 PHE A O 1
ATOM 961 N N . PRO A 1 121 ? -1.421 8.727 -13.678 1.00 93.38 121 PRO A N 1
ATOM 962 C CA . PRO A 1 121 ? -2.573 7.897 -13.410 1.00 93.38 121 PRO A CA 1
ATOM 963 C C . PRO A 1 121 ? -3.198 8.177 -12.047 1.00 93.38 121 PRO A C 1
ATOM 965 O O . PRO A 1 121 ? -2.543 8.522 -11.058 1.00 93.38 121 PRO A O 1
ATOM 968 N N . LYS A 1 122 ? -4.511 8.002 -11.999 1.00 94.62 122 LYS A N 1
ATOM 969 C CA . LYS A 1 122 ? -5.320 8.050 -10.786 1.00 94.62 122 LYS A CA 1
ATOM 970 C C . LYS A 1 122 ? -6.196 6.818 -10.770 1.00 94.62 122 LYS A C 1
ATOM 972 O O . LYS A 1 122 ? -6.786 6.476 -11.790 1.00 94.62 122 LYS A O 1
ATOM 977 N N . ILE A 1 123 ? -6.289 6.168 -9.621 1.00 95.81 123 ILE A N 1
ATOM 978 C CA . ILE A 1 123 ? -7.097 4.960 -9.478 1.00 95.81 123 ILE A CA 1
ATOM 979 C C . ILE A 1 123 ? -8.099 5.117 -8.354 1.00 95.81 123 ILE A C 1
ATOM 981 O O . ILE A 1 123 ? -7.794 5.702 -7.313 1.00 95.81 123 ILE A O 1
ATOM 985 N N . ASN A 1 124 ? -9.282 4.552 -8.550 1.00 96.38 124 ASN A N 1
ATOM 986 C CA . ASN A 1 124 ? -10.280 4.426 -7.500 1.00 96.38 124 ASN A CA 1
ATOM 987 C C . ASN A 1 124 ? -10.229 3.001 -6.970 1.00 96.38 124 ASN A C 1
ATOM 989 O O . ASN A 1 124 ? -10.387 2.050 -7.737 1.00 96.38 124 ASN A O 1
ATOM 993 N N . ILE A 1 125 ? -10.024 2.874 -5.664 1.00 95.94 125 ILE A N 1
ATOM 994 C CA . ILE A 1 125 ? -9.933 1.587 -4.989 1.00 95.94 125 ILE A CA 1
ATOM 995 C C . ILE A 1 125 ? -11.006 1.472 -3.919 1.00 95.94 125 ILE A C 1
ATOM 997 O O . ILE A 1 125 ? -11.345 2.447 -3.241 1.00 95.94 125 ILE A O 1
ATOM 1001 N N . ASP A 1 126 ? -11.517 0.260 -3.786 1.00 96.75 126 ASP A N 1
ATOM 1002 C CA . ASP A 1 126 ? -12.455 -0.155 -2.761 1.00 96.75 126 ASP A CA 1
ATOM 1003 C C . ASP A 1 126 ? -11.785 -1.227 -1.905 1.00 96.75 126 ASP A C 1
ATOM 1005 O O . ASP A 1 126 ? -11.197 -2.180 -2.422 1.00 96.75 126 ASP A O 1
ATOM 1009 N N . ILE A 1 127 ? -11.775 -1.001 -0.596 1.00 95.50 127 ILE A N 1
ATOM 1010 C CA . ILE A 1 127 ? -11.004 -1.784 0.356 1.00 95.50 127 ILE A CA 1
ATOM 1011 C C . ILE A 1 127 ? -11.924 -2.217 1.483 1.00 95.50 127 ILE A C 1
ATOM 1013 O O . ILE A 1 127 ? -12.540 -1.390 2.162 1.00 95.50 127 ILE A O 1
ATOM 1017 N N . ARG A 1 128 ? -11.933 -3.516 1.752 1.00 96.44 128 ARG A N 1
ATOM 1018 C CA . ARG A 1 128 ? -12.591 -4.106 2.915 1.00 96.44 128 ARG A CA 1
ATOM 1019 C C . ARG A 1 128 ? -11.559 -4.870 3.721 1.00 96.44 128 ARG A C 1
ATOM 1021 O O . ARG A 1 128 ? -10.735 -5.563 3.143 1.00 96.44 128 ARG A O 1
ATOM 1028 N N . TYR A 1 129 ? -11.561 -4.710 5.037 1.00 95.75 129 TYR A N 1
ATOM 1029 C CA . TYR A 1 129 ? -10.705 -5.501 5.918 1.00 95.75 129 TYR A CA 1
ATOM 1030 C C . TYR A 1 129 ? -11.275 -5.568 7.329 1.00 95.75 129 TYR A C 1
ATOM 1032 O O . TYR A 1 129 ? -12.117 -4.763 7.732 1.00 95.75 129 TYR A O 1
ATOM 1040 N N . LYS A 1 130 ? -10.773 -6.515 8.112 1.00 95.44 130 LYS A N 1
ATOM 1041 C CA . LYS A 1 130 ? -11.102 -6.699 9.519 1.00 95.44 130 LYS A CA 1
ATOM 1042 C C . LYS A 1 130 ? -9.934 -6.270 10.399 1.00 95.44 130 LYS A C 1
ATOM 1044 O O . LYS A 1 130 ? -8.787 -6.669 10.181 1.00 95.44 130 LYS A O 1
ATOM 1049 N N . LYS A 1 131 ? -10.213 -5.467 11.426 1.00 93.38 131 LYS A N 1
ATOM 1050 C CA . LYS A 1 131 ? -9.204 -5.066 12.414 1.00 93.38 131 LYS A CA 1
ATOM 1051 C C . LYS A 1 131 ? -8.770 -6.275 13.238 1.00 93.38 131 LYS A C 1
ATOM 1053 O O . LYS A 1 131 ? -9.612 -6.927 13.853 1.00 93.38 131 LYS A O 1
ATOM 1058 N N . GLY A 1 132 ? -7.469 -6.551 13.311 1.00 86.44 132 GLY A N 1
ATOM 1059 C CA . GLY A 1 132 ? -6.953 -7.727 14.016 1.00 86.44 132 GLY A CA 1
ATOM 1060 C C . GLY A 1 132 ? -7.258 -7.753 15.519 1.00 86.44 132 GLY A C 1
ATOM 1061 O O . GLY A 1 132 ? -7.436 -8.832 16.075 1.00 86.44 132 GLY A O 1
ATOM 1062 N N . VAL A 1 133 ? -7.349 -6.585 16.166 1.00 85.94 133 VAL A N 1
ATOM 1063 C CA . VAL A 1 133 ? -7.554 -6.471 17.624 1.00 85.94 133 VAL A CA 1
ATOM 1064 C C . VAL A 1 133 ? -9.032 -6.515 18.008 1.00 85.94 133 VAL A C 1
ATOM 1066 O O . VAL A 1 133 ? -9.414 -7.261 18.904 1.00 85.94 133 VAL A O 1
ATOM 1069 N N . THR A 1 134 ? -9.873 -5.711 17.355 1.00 84.81 134 THR A N 1
ATOM 1070 C CA . THR A 1 134 ? -11.295 -5.576 17.716 1.00 84.81 134 THR A CA 1
ATOM 1071 C C . THR A 1 134 ? -12.212 -6.491 16.909 1.00 84.81 134 THR A C 1
ATOM 1073 O O . THR A 1 134 ? -13.348 -6.724 17.313 1.00 84.81 134 THR A O 1
ATOM 1076 N N . GLY A 1 135 ? -11.752 -6.997 15.761 1.00 87.50 135 GLY A N 1
ATOM 1077 C CA . GLY A 1 135 ? -12.566 -7.770 14.826 1.00 87.50 135 GLY A CA 1
ATOM 1078 C C . GLY A 1 135 ? -13.603 -6.945 14.057 1.00 87.50 135 GLY A C 1
ATOM 1079 O O . GLY A 1 135 ? -14.412 -7.524 13.336 1.00 87.50 135 GLY A O 1
ATOM 1080 N N . GLU A 1 136 ? -13.597 -5.621 14.201 1.00 91.12 136 GLU A N 1
ATOM 1081 C CA . GLU A 1 136 ? -14.490 -4.713 13.481 1.00 91.12 136 GLU A CA 1
ATOM 1082 C C . GLU A 1 136 ? -14.170 -4.727 11.979 1.00 91.12 136 GLU A C 1
ATOM 1084 O O . GLU A 1 136 ? -12.998 -4.666 11.592 1.00 91.12 136 GLU A O 1
ATOM 1089 N N . GLN A 1 137 ? -15.207 -4.801 11.141 1.00 93.50 137 GLN A N 1
ATOM 1090 C CA . GLN A 1 137 ? -15.058 -4.652 9.696 1.00 93.50 137 GLN A CA 1
ATOM 1091 C C . GLN A 1 137 ? -14.993 -3.179 9.309 1.00 93.50 137 GLN A C 1
ATOM 1093 O O . GLN A 1 137 ? -15.780 -2.356 9.774 1.00 93.50 137 GLN A O 1
ATOM 1098 N N . VAL A 1 138 ? -14.053 -2.866 8.428 1.00 94.31 138 VAL A N 1
ATOM 1099 C CA . VAL A 1 138 ? -13.804 -1.530 7.908 1.00 94.31 138 VAL A CA 1
ATOM 1100 C C . VAL A 1 138 ? -13.951 -1.568 6.396 1.00 94.31 138 VAL A C 1
ATOM 1102 O O . VAL A 1 138 ? -13.383 -2.431 5.729 1.00 94.31 138 VAL A O 1
ATOM 1105 N N . HIS A 1 139 ? -14.702 -0.605 5.867 1.00 96.31 139 HIS A N 1
ATOM 1106 C CA . HIS A 1 139 ? -14.888 -0.383 4.438 1.00 96.31 139 HIS A CA 1
ATOM 1107 C C . HIS A 1 139 ? -14.422 1.029 4.091 1.00 96.31 139 HIS A C 1
ATOM 1109 O O . HIS A 1 139 ? -14.791 1.991 4.768 1.00 96.31 139 HIS A O 1
ATOM 1115 N N . ILE A 1 140 ? -13.558 1.143 3.085 1.00 93.81 140 ILE A N 1
ATOM 1116 C CA . ILE A 1 140 ? -12.978 2.408 2.641 1.00 93.81 140 ILE A CA 1
ATOM 1117 C C . ILE A 1 140 ? -12.982 2.437 1.120 1.00 93.81 140 ILE A C 1
ATOM 1119 O O . ILE A 1 140 ? -12.368 1.594 0.475 1.00 93.81 140 ILE A O 1
ATOM 1123 N N . GLU A 1 141 ? -13.569 3.489 0.565 1.00 94.69 141 GLU A N 1
ATOM 1124 C CA . GLU A 1 141 ? -13.347 3.874 -0.822 1.00 94.69 141 GLU A CA 1
ATOM 1125 C C . GLU A 1 141 ? -12.409 5.075 -0.865 1.00 94.69 141 GLU A C 1
ATOM 1127 O O . GLU A 1 141 ? -12.593 6.054 -0.134 1.00 94.69 141 GLU A O 1
ATOM 1132 N N . ARG A 1 142 ? -11.377 5.013 -1.708 1.00 94.44 142 ARG A N 1
ATOM 1133 C CA . ARG A 1 142 ? -10.442 6.130 -1.870 1.00 94.44 142 ARG A CA 1
ATOM 1134 C C . ARG A 1 142 ? -9.855 6.199 -3.267 1.00 94.44 142 ARG A C 1
ATOM 1136 O O . ARG A 1 142 ? -9.735 5.200 -3.969 1.00 94.44 142 ARG A O 1
ATOM 1143 N N . THR A 1 143 ? -9.400 7.391 -3.627 1.00 95.50 143 THR A N 1
ATOM 1144 C CA . THR A 1 143 ? -8.563 7.598 -4.807 1.00 95.50 143 THR A CA 1
ATOM 1145 C C . THR A 1 143 ? -7.091 7.542 -4.406 1.00 95.50 143 THR A C 1
ATOM 1147 O O . THR A 1 143 ? -6.685 8.123 -3.394 1.00 95.50 143 THR A O 1
ATOM 1150 N N . VAL A 1 144 ? -6.282 6.839 -5.193 1.00 94.00 144 VAL A N 1
ATOM 1151 C CA . VAL A 1 144 ? -4.820 6.833 -5.085 1.00 94.00 144 VAL A CA 1
ATOM 1152 C C . VAL A 1 144 ? -4.263 7.519 -6.321 1.00 94.00 144 VAL A C 1
ATOM 1154 O O . VAL A 1 144 ? -4.661 7.227 -7.447 1.00 94.00 144 VAL A O 1
ATOM 1157 N N . ILE A 1 145 ? -3.373 8.476 -6.091 1.00 91.75 145 ILE A N 1
ATOM 1158 C CA . ILE A 1 145 ? -2.762 9.286 -7.139 1.00 91.75 145 ILE A CA 1
ATOM 1159 C C . ILE A 1 145 ? -1.336 8.791 -7.337 1.00 91.75 145 ILE A C 1
ATOM 1161 O O . ILE A 1 145 ? -0.646 8.478 -6.364 1.00 91.75 145 ILE A O 1
ATOM 1165 N N . PHE A 1 146 ? -0.918 8.721 -8.596 1.00 91.00 146 PHE A N 1
ATOM 1166 C CA . PHE A 1 146 ? 0.438 8.368 -8.969 1.00 91.00 146 PHE A CA 1
ATOM 1167 C C . PHE A 1 146 ? 1.457 9.285 -8.299 1.00 91.00 146 PHE A C 1
ATOM 1169 O O . PHE A 1 146 ? 1.319 10.510 -8.299 1.00 91.00 146 PHE A O 1
ATOM 1176 N N . SER A 1 147 ? 2.494 8.673 -7.738 1.00 80.12 147 SER A N 1
ATOM 1177 C CA . SER A 1 147 ? 3.645 9.386 -7.215 1.00 80.12 147 SER A CA 1
ATOM 1178 C C . SER A 1 147 ? 4.863 9.009 -8.059 1.00 80.12 147 SER A C 1
ATOM 1180 O O . SER A 1 147 ? 5.274 7.850 -8.016 1.00 80.12 147 SER A O 1
ATOM 1182 N N . PRO A 1 148 ? 5.472 9.962 -8.792 1.00 69.00 148 PRO A N 1
ATOM 1183 C CA . PRO A 1 148 ? 6.682 9.714 -9.581 1.00 69.00 148 PRO A CA 1
ATOM 1184 C C . PRO A 1 148 ? 7.930 9.481 -8.708 1.00 69.00 148 PRO A C 1
ATOM 1186 O O . PRO A 1 148 ? 9.039 9.367 -9.225 1.00 69.00 148 PRO A O 1
ATOM 1189 N N . SER A 1 149 ? 7.779 9.460 -7.380 1.00 59.72 149 SER A N 1
ATOM 1190 C CA . SER A 1 149 ? 8.883 9.367 -6.435 1.00 59.72 149 SER A CA 1
ATOM 1191 C C . SER A 1 149 ? 9.466 7.953 -6.387 1.00 59.72 149 SER A C 1
ATOM 1193 O O . SER A 1 149 ? 8.890 7.026 -5.795 1.00 59.72 149 SER A O 1
ATOM 1195 N N . TYR A 1 150 ? 10.669 7.824 -6.945 1.00 57.62 150 TYR A N 1
ATOM 1196 C CA . TYR A 1 150 ? 11.593 6.713 -6.728 1.00 57.62 150 TYR A CA 1
ATOM 1197 C C . TYR A 1 150 ? 12.136 6.738 -5.284 1.00 57.62 150 TYR A C 1
ATOM 1199 O O . TYR A 1 150 ? 13.302 7.035 -5.046 1.00 57.62 150 TYR A O 1
ATOM 1207 N N . ASP A 1 151 ? 11.270 6.485 -4.297 1.00 53.66 151 ASP A N 1
ATOM 1208 C CA . ASP A 1 151 ? 11.654 6.486 -2.871 1.00 53.66 151 ASP A CA 1
ATOM 1209 C C . ASP A 1 151 ? 12.570 5.303 -2.506 1.00 53.66 151 ASP A C 1
ATOM 1211 O O . ASP A 1 151 ? 13.268 5.334 -1.494 1.00 53.66 151 ASP A O 1
ATOM 1215 N N . GLU A 1 152 ? 12.587 4.254 -3.330 1.00 52.88 152 GLU A N 1
ATOM 1216 C CA . GLU A 1 152 ? 13.469 3.100 -3.176 1.00 52.88 152 GLU A CA 1
ATOM 1217 C C . GLU A 1 152 ? 14.554 3.144 -4.246 1.00 52.88 152 GLU A C 1
ATOM 1219 O O . GLU A 1 152 ? 14.276 3.421 -5.414 1.00 52.88 152 GLU A O 1
ATOM 1224 N N . LYS A 1 153 ? 15.803 2.857 -3.852 1.00 47.62 153 LYS A N 1
ATOM 1225 C CA . LYS A 1 153 ? 16.901 2.633 -4.798 1.00 47.62 153 LYS A CA 1
ATOM 1226 C C . LYS A 1 153 ? 16.453 1.548 -5.774 1.00 47.62 153 LYS A C 1
ATOM 1228 O O . LYS A 1 153 ? 16.417 0.376 -5.406 1.00 47.62 153 LYS A O 1
ATOM 1233 N N . ILE A 1 154 ? 16.110 1.937 -6.999 1.00 48.56 154 ILE A N 1
ATOM 1234 C CA . ILE A 1 154 ? 15.870 0.991 -8.080 1.00 48.56 154 ILE A CA 1
ATOM 1235 C C . ILE A 1 154 ? 17.203 0.289 -8.332 1.00 48.56 154 ILE A C 1
ATOM 1237 O O . ILE A 1 154 ? 18.090 0.828 -8.992 1.00 48.56 154 ILE A O 1
ATOM 1241 N N . TYR A 1 155 ? 17.358 -0.917 -7.788 1.00 46.16 155 TYR A N 1
ATOM 1242 C CA . TYR A 1 155 ? 18.284 -1.892 -8.345 1.00 46.16 155 TYR A CA 1
ATOM 1243 C C . TYR A 1 155 ? 17.655 -2.357 -9.653 1.00 46.16 155 TYR A C 1
ATOM 1245 O O . TYR A 1 155 ? 16.954 -3.365 -9.715 1.00 46.16 155 TYR A O 1
ATOM 1253 N N . GLY A 1 156 ? 17.817 -1.538 -10.688 1.00 47.41 156 GLY A N 1
ATOM 1254 C CA . GLY A 1 156 ? 17.531 -1.967 -12.039 1.00 47.41 156 GLY A CA 1
ATOM 1255 C C . GLY A 1 156 ? 18.449 -3.142 -12.319 1.00 47.41 156 GLY A C 1
ATOM 1256 O O . GLY A 1 156 ? 19.658 -3.041 -12.104 1.00 47.41 156 GLY A O 1
ATOM 1257 N N . ASP A 1 157 ? 17.878 -4.250 -12.782 1.00 43.97 157 ASP A N 1
ATOM 1258 C CA . ASP A 1 157 ? 18.639 -5.282 -13.479 1.00 43.97 157 ASP A CA 1
ATOM 1259 C C . ASP A 1 157 ? 19.052 -4.688 -14.828 1.00 43.97 157 ASP A C 1
ATOM 1261 O O . ASP A 1 157 ? 18.472 -4.949 -15.882 1.00 43.97 157 ASP A O 1
ATOM 1265 N N . PHE A 1 158 ? 19.970 -3.727 -14.766 1.00 53.53 158 PHE A N 1
ATOM 1266 C CA . PHE A 1 158 ? 20.689 -3.294 -15.932 1.00 53.53 158 PHE A CA 1
ATOM 1267 C C . PHE A 1 158 ? 21.553 -4.495 -16.277 1.00 53.53 158 PHE A C 1
ATOM 1269 O O . PHE A 1 158 ? 22.463 -4.837 -15.521 1.00 53.53 158 PHE A O 1
ATOM 1276 N N . ASN A 1 159 ? 21.258 -5.136 -17.406 1.00 50.50 159 ASN A N 1
ATOM 1277 C CA . ASN A 1 159 ? 22.155 -6.095 -18.034 1.00 50.50 159 ASN A CA 1
ATOM 1278 C C . ASN A 1 159 ? 23.391 -5.331 -18.537 1.00 50.50 159 ASN A C 1
ATOM 1280 O O . ASN A 1 159 ? 23.597 -5.134 -19.732 1.00 50.50 159 ASN A O 1
ATOM 1284 N N . ILE A 1 160 ? 24.148 -4.775 -17.594 1.00 59.53 160 ILE A N 1
ATOM 1285 C CA . ILE A 1 160 ? 25.426 -4.139 -17.820 1.00 59.53 160 ILE A CA 1
ATOM 1286 C C . ILE A 1 160 ? 26.337 -5.299 -18.152 1.00 59.53 160 ILE A C 1
ATOM 1288 O O . ILE A 1 160 ? 26.639 -6.116 -17.279 1.00 59.53 160 IL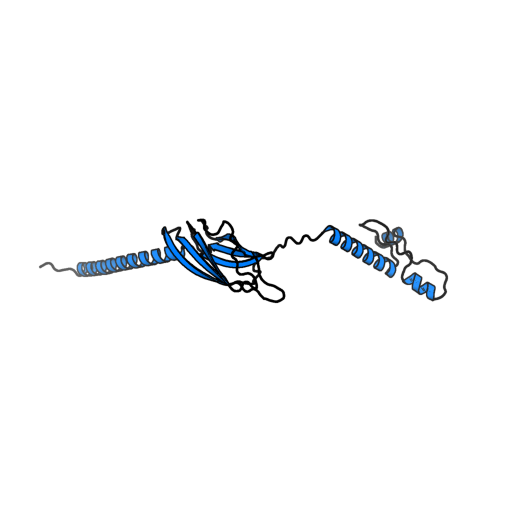E A O 1
ATOM 1292 N N . ASP A 1 161 ? 26.757 -5.393 -19.410 1.00 64.44 161 ASP A N 1
ATOM 1293 C CA . ASP A 1 161 ? 27.770 -6.366 -19.774 1.00 64.44 161 ASP A CA 1
ATOM 1294 C C . ASP A 1 161 ? 29.089 -5.959 -19.110 1.00 64.44 161 ASP A C 1
ATOM 1296 O O . ASP A 1 161 ? 29.895 -5.183 -19.631 1.00 64.44 161 ASP A O 1
ATOM 1300 N N . LEU A 1 162 ? 29.299 -6.483 -17.903 1.00 70.44 162 LEU A N 1
ATOM 1301 C CA . LEU A 1 162 ? 30.500 -6.261 -17.111 1.00 70.44 162 LEU A CA 1
ATOM 1302 C C . LEU A 1 162 ? 31.756 -6.703 -17.874 1.00 70.44 162 LEU A C 1
ATOM 1304 O O . LEU A 1 162 ? 32.845 -6.232 -17.557 1.00 70.44 162 LEU A O 1
ATOM 1308 N N . ARG A 1 163 ? 31.630 -7.559 -18.902 1.00 72.62 163 ARG A N 1
ATOM 1309 C CA . ARG A 1 163 ? 32.751 -7.959 -19.760 1.00 72.62 163 ARG A CA 1
ATOM 1310 C C . ARG A 1 163 ? 33.202 -6.816 -20.659 1.00 72.62 163 ARG A C 1
ATOM 1312 O O . ARG A 1 163 ? 34.406 -6.620 -20.811 1.00 72.62 163 ARG A O 1
ATOM 1319 N N . GLU A 1 164 ? 32.270 -6.050 -21.226 1.00 75.38 164 GLU A N 1
ATOM 1320 C CA . GLU A 1 164 ? 32.591 -4.891 -22.063 1.00 75.38 164 GLU A CA 1
ATOM 1321 C C . GLU A 1 164 ? 33.207 -3.765 -21.226 1.00 75.38 164 GLU A C 1
ATOM 1323 O O . GLU A 1 164 ? 34.229 -3.197 -21.613 1.00 75.38 164 GLU A O 1
ATOM 1328 N N . ILE A 1 165 ? 32.667 -3.512 -20.029 1.00 78.38 165 ILE A N 1
ATOM 1329 C CA . ILE A 1 165 ? 33.252 -2.545 -19.088 1.00 78.38 165 ILE A CA 1
ATOM 1330 C C . ILE A 1 165 ? 34.664 -2.962 -18.684 1.00 78.38 165 ILE A C 1
ATOM 1332 O O . ILE A 1 165 ? 35.576 -2.137 -18.721 1.00 78.38 165 ILE A O 1
ATOM 1336 N N . ASN A 1 166 ? 34.863 -4.233 -18.331 1.00 79.00 166 ASN A N 1
ATOM 1337 C CA . ASN A 1 166 ? 36.174 -4.728 -17.926 1.00 79.00 166 ASN A CA 1
ATOM 1338 C C . ASN A 1 166 ? 37.194 -4.626 -19.075 1.00 79.00 166 ASN A C 1
ATOM 1340 O O . ASN A 1 166 ? 38.315 -4.167 -18.876 1.00 79.00 166 ASN A O 1
ATOM 1344 N N . LYS A 1 167 ? 36.781 -4.950 -20.307 1.00 82.00 167 LYS A N 1
ATOM 1345 C CA . LYS A 1 167 ? 37.614 -4.789 -21.507 1.00 82.00 167 LYS A CA 1
ATOM 1346 C C . LYS A 1 167 ? 37.977 -3.324 -21.766 1.00 82.00 167 LYS A C 1
ATOM 1348 O O . LYS A 1 167 ? 39.129 -3.028 -22.072 1.00 82.00 167 LYS A O 1
ATOM 1353 N N . ASN A 1 168 ? 37.021 -2.405 -21.644 1.00 81.94 168 ASN A N 1
ATOM 1354 C CA . ASN A 1 168 ? 37.274 -0.977 -21.840 1.00 81.94 168 ASN A CA 1
ATOM 1355 C C . ASN A 1 168 ? 38.208 -0.417 -20.758 1.00 81.94 168 ASN A C 1
ATOM 1357 O O . ASN A 1 168 ? 39.097 0.376 -21.065 1.00 81.94 168 ASN A O 1
ATOM 1361 N N . MET A 1 169 ? 38.059 -0.875 -19.515 1.00 81.25 169 MET A N 1
ATOM 1362 C CA . MET A 1 169 ? 38.928 -0.503 -18.398 1.00 81.25 169 MET A CA 1
ATOM 1363 C C . MET A 1 169 ? 40.369 -0.982 -18.608 1.00 81.25 169 MET A C 1
ATOM 1365 O O . MET A 1 169 ? 41.300 -0.199 -18.424 1.00 81.25 169 MET A O 1
ATOM 1369 N N . ASP A 1 170 ? 40.552 -2.217 -19.079 1.00 79.12 170 ASP A N 1
ATOM 1370 C CA . ASP A 1 170 ? 41.860 -2.770 -19.448 1.00 79.12 170 ASP A CA 1
ATOM 1371 C C . ASP A 1 170 ? 42.518 -1.961 -20.583 1.00 79.12 170 ASP A C 1
ATOM 1373 O O . ASP A 1 170 ? 43.674 -1.545 -20.483 1.00 79.12 170 ASP A O 1
ATOM 1377 N N . VAL A 1 171 ? 41.764 -1.621 -21.635 1.00 80.38 171 VAL A N 1
ATOM 1378 C CA . VAL A 1 171 ? 42.265 -0.773 -22.732 1.00 80.38 171 VAL A CA 1
ATOM 1379 C C . VAL A 1 171 ? 42.688 0.614 -22.229 1.00 80.38 171 VAL A C 1
ATOM 1381 O O . VAL A 1 171 ? 43.750 1.106 -22.622 1.00 80.38 171 VAL A O 1
ATOM 1384 N N . MET A 1 172 ? 41.905 1.238 -21.343 1.00 80.00 172 MET A N 1
ATOM 1385 C CA . MET A 1 172 ? 42.242 2.539 -20.751 1.00 80.00 172 MET A CA 1
ATOM 1386 C C . MET A 1 172 ? 43.496 2.466 -19.874 1.00 80.00 172 MET A C 1
ATOM 1388 O O . MET A 1 172 ? 44.380 3.318 -19.997 1.00 80.00 172 MET A O 1
ATOM 1392 N N . ALA A 1 173 ? 43.619 1.438 -19.033 1.00 79.44 173 ALA A N 1
ATOM 1393 C CA . ALA A 1 173 ? 44.802 1.222 -18.204 1.00 79.44 173 ALA A CA 1
ATOM 1394 C C . ALA A 1 173 ? 46.066 1.049 -19.066 1.00 79.44 173 ALA A C 1
ATOM 1396 O O . ALA A 1 173 ? 47.086 1.701 -18.820 1.00 79.44 173 ALA A O 1
ATOM 1397 N N . LYS A 1 174 ? 45.977 0.256 -20.143 1.00 76.62 174 LYS A N 1
ATOM 1398 C CA . LYS A 1 174 ? 47.071 0.038 -21.103 1.00 76.62 174 LYS A CA 1
ATOM 1399 C C . LYS A 1 174 ? 47.475 1.321 -21.835 1.00 76.62 174 LYS A C 1
ATOM 1401 O O . LYS A 1 174 ? 48.669 1.584 -22.002 1.00 76.62 174 LYS A O 1
ATOM 1406 N N . ALA A 1 175 ? 46.507 2.136 -22.255 1.00 79.06 175 ALA A N 1
ATOM 1407 C CA . ALA A 1 175 ? 46.760 3.413 -22.925 1.00 79.06 175 ALA A CA 1
ATOM 1408 C C . ALA A 1 175 ? 47.439 4.437 -21.997 1.00 79.06 175 ALA A C 1
ATOM 1410 O O . ALA A 1 175 ? 48.404 5.097 -22.401 1.00 79.06 175 ALA A O 1
ATOM 1411 N N . ASN A 1 176 ? 46.994 4.518 -20.741 1.00 79.75 176 ASN A N 1
ATOM 1412 C CA . ASN A 1 176 ? 47.596 5.390 -19.734 1.00 79.75 176 ASN A CA 1
ATOM 1413 C C . ASN A 1 176 ? 49.044 4.985 -19.442 1.00 79.75 176 ASN A C 1
ATOM 1415 O O . ASN A 1 176 ? 49.933 5.837 -19.456 1.00 79.75 176 ASN A O 1
ATOM 1419 N N . LEU A 1 177 ? 49.307 3.686 -19.266 1.00 77.06 177 LEU A N 1
ATOM 1420 C CA . LEU A 1 177 ? 50.661 3.194 -19.014 1.00 77.06 177 LEU A CA 1
ATOM 1421 C C . LEU A 1 177 ? 51.595 3.444 -20.207 1.00 77.06 177 LEU A C 1
ATOM 1423 O O . LEU A 1 177 ? 52.741 3.848 -20.021 1.00 77.06 177 LEU A O 1
ATOM 1427 N N . ARG A 1 178 ? 51.106 3.270 -21.444 1.00 75.88 178 ARG A N 1
ATOM 1428 C CA . ARG A 1 178 ? 51.878 3.584 -22.658 1.00 75.88 178 ARG A CA 1
ATOM 1429 C C . ARG A 1 178 ? 52.275 5.053 -22.712 1.00 75.88 178 ARG A C 1
ATOM 1431 O O . ARG A 1 178 ? 53.413 5.362 -23.050 1.00 75.88 178 ARG A O 1
ATOM 1438 N N . THR A 1 179 ? 51.335 5.936 -22.386 1.00 80.06 179 THR A N 1
ATOM 1439 C CA . THR A 1 179 ? 51.556 7.385 -22.392 1.00 80.06 179 THR A CA 1
ATOM 1440 C C . THR A 1 179 ? 52.586 7.778 -21.340 1.00 80.06 179 THR A C 1
ATOM 1442 O O . THR A 1 179 ? 53.525 8.500 -21.657 1.00 80.06 179 THR A O 1
ATOM 1445 N N . ALA A 1 180 ? 52.477 7.240 -20.123 1.00 78.38 180 ALA A N 1
ATOM 1446 C CA . ALA A 1 180 ? 53.461 7.468 -19.067 1.00 78.38 180 ALA A CA 1
ATOM 1447 C C . ALA A 1 180 ? 54.863 6.977 -19.474 1.00 78.38 180 ALA A C 1
ATOM 1449 O O . ALA A 1 180 ? 55.827 7.732 -19.389 1.00 78.38 180 ALA A O 1
ATOM 1450 N N . ASN A 1 181 ? 54.971 5.759 -20.018 1.00 76.25 181 ASN A N 1
ATOM 1451 C CA . ASN A 1 181 ? 56.249 5.210 -20.486 1.00 76.25 181 ASN A CA 1
ATOM 1452 C C . ASN A 1 181 ? 56.863 6.038 -21.634 1.00 76.25 181 ASN A C 1
ATOM 1454 O O . ASN A 1 181 ? 58.083 6.180 -21.703 1.00 76.25 181 ASN A O 1
ATOM 1458 N N . TYR A 1 182 ? 56.037 6.585 -22.534 1.00 80.69 182 TYR A N 1
ATOM 1459 C CA . TYR A 1 182 ? 56.489 7.468 -23.614 1.00 80.69 182 TYR A CA 1
ATOM 1460 C C . TYR A 1 182 ? 56.993 8.818 -23.083 1.00 80.69 182 TYR A C 1
ATOM 1462 O O . TYR A 1 182 ? 58.024 9.304 -23.543 1.00 80.69 182 TYR A O 1
ATOM 1470 N N . LEU A 1 183 ? 56.307 9.419 -22.107 1.00 80.00 183 LEU A N 1
ATOM 1471 C CA . LEU A 1 183 ? 56.702 10.708 -21.530 1.00 80.00 183 LEU A CA 1
ATOM 1472 C C . LEU A 1 183 ? 57.963 10.600 -20.663 1.00 80.00 183 LEU A C 1
ATOM 1474 O O . LEU A 1 183 ? 58.876 11.407 -20.822 1.00 80.00 183 LEU A O 1
ATOM 1478 N N . ASP A 1 184 ? 58.033 9.587 -19.798 1.00 74.44 184 ASP A N 1
ATOM 1479 C CA . ASP A 1 184 ? 59.107 9.445 -18.808 1.00 74.44 184 ASP A CA 1
ATOM 1480 C C . ASP A 1 184 ? 60.331 8.683 -19.342 1.00 74.44 184 ASP A C 1
ATOM 1482 O O . ASP A 1 184 ? 61.378 8.650 -18.696 1.00 74.44 184 ASP A O 1
ATOM 1486 N N . GLY A 1 185 ? 60.207 8.001 -20.488 1.00 70.25 185 GLY A N 1
ATOM 1487 C CA . GLY A 1 185 ? 61.267 7.158 -21.056 1.00 70.25 185 GLY A CA 1
ATOM 1488 C C . GLY A 1 185 ? 61.636 5.937 -20.203 1.00 70.25 185 GLY A C 1
ATOM 1489 O O . GLY A 1 185 ? 62.625 5.259 -20.479 1.00 70.25 185 GLY A O 1
ATOM 1490 N N . CYS A 1 186 ? 60.848 5.628 -19.172 1.00 71.44 186 CYS A N 1
ATOM 1491 C CA . CYS A 1 186 ? 61.049 4.488 -18.285 1.00 71.44 186 CYS A CA 1
ATOM 1492 C C . CYS A 1 186 ? 60.078 3.360 -18.641 1.00 71.44 186 CYS A C 1
ATOM 1494 O O . CYS A 1 186 ? 58.873 3.577 -18.719 1.00 71.44 186 CYS A O 1
ATOM 1496 N N . GLN A 1 187 ? 60.575 2.133 -18.798 1.00 67.38 187 GLN A N 1
ATOM 1497 C CA . GLN A 1 187 ? 59.724 0.960 -19.024 1.00 67.38 187 GLN A CA 1
ATOM 1498 C C . GLN A 1 187 ? 59.342 0.307 -17.684 1.00 67.38 187 GLN A C 1
ATOM 1500 O O . GLN A 1 187 ? 60.068 -0.544 -17.166 1.00 67.38 187 GLN A O 1
ATOM 1505 N N . VAL A 1 188 ? 58.213 0.719 -17.095 1.00 61.59 188 VAL A N 1
ATOM 1506 C CA . VAL A 1 188 ? 57.711 0.164 -15.820 1.00 61.59 188 VAL A CA 1
ATOM 1507 C C . VAL A 1 188 ? 56.883 -1.109 -16.061 1.00 61.59 188 VAL A C 1
ATOM 1509 O O . VAL A 1 188 ? 56.190 -1.230 -17.070 1.00 61.59 188 VAL A O 1
ATOM 1512 N N . ALA A 1 189 ? 57.011 -2.090 -15.156 1.00 58.31 189 ALA A N 1
ATOM 1513 C CA . ALA A 1 189 ? 56.518 -3.454 -15.342 1.00 58.31 189 ALA A CA 1
ATOM 1514 C C . ALA A 1 189 ? 54.995 -3.641 -15.125 1.00 58.31 189 ALA A C 1
ATOM 1516 O O . ALA A 1 189 ? 54.384 -2.872 -14.384 1.00 58.31 189 ALA A O 1
ATOM 1517 N N . PRO A 1 190 ? 54.424 -4.707 -15.729 1.00 56.66 190 PRO A N 1
ATOM 1518 C CA . PRO A 1 190 ? 53.001 -4.951 -15.920 1.00 56.66 190 PRO A CA 1
ATOM 1519 C C . PRO A 1 190 ? 52.466 -5.986 -14.919 1.00 56.66 190 PRO A C 1
ATOM 1521 O O . PRO A 1 190 ? 52.953 -7.116 -14.876 1.00 56.66 190 PRO A O 1
ATOM 1524 N N . PHE A 1 191 ? 51.450 -5.642 -14.136 1.00 54.41 191 PHE A N 1
ATOM 1525 C CA . PHE A 1 191 ? 50.623 -6.663 -13.472 1.00 54.41 191 PHE A CA 1
ATOM 1526 C C . PHE A 1 191 ? 49.544 -7.228 -14.412 1.00 54.41 191 PHE A C 1
ATOM 1528 O O . PHE A 1 191 ? 48.911 -8.208 -14.047 1.00 54.41 191 PHE A O 1
ATOM 1535 N N . ASP A 1 192 ? 49.396 -6.674 -15.623 1.00 45.03 192 ASP A N 1
ATOM 1536 C CA . ASP A 1 192 ? 48.454 -7.142 -16.644 1.00 45.03 192 ASP A CA 1
ATOM 1537 C C . ASP A 1 192 ? 49.116 -7.331 -18.015 1.00 45.03 192 ASP A C 1
ATOM 1539 O O . ASP A 1 192 ? 49.997 -6.581 -18.434 1.00 45.03 192 ASP A O 1
ATOM 1543 N N . GLU A 1 193 ? 48.687 -8.382 -18.702 1.00 46.94 193 GLU A N 1
ATOM 1544 C CA . GLU A 1 193 ? 49.292 -8.991 -19.882 1.00 46.94 193 GLU A CA 1
ATOM 1545 C C . GLU A 1 193 ? 49.728 -8.031 -21.016 1.00 46.94 193 GLU A C 1
ATOM 1547 O O . GLU A 1 193 ? 48.967 -7.205 -21.521 1.00 46.94 193 GLU A O 1
ATOM 1552 N N . LEU A 1 194 ? 50.957 -8.294 -21.483 1.00 54.19 194 LEU A N 1
ATOM 1553 C CA . LEU A 1 194 ? 51.502 -8.147 -22.842 1.00 54.19 194 LEU A CA 1
ATOM 1554 C C . LEU A 1 194 ? 51.572 -6.745 -23.500 1.00 54.19 194 LEU A C 1
ATOM 1556 O O . LEU A 1 194 ? 50.610 -6.169 -23.995 1.00 54.19 194 LEU A O 1
ATOM 1560 N N . ASN A 1 195 ? 52.831 -6.328 -23.690 1.00 52.72 195 ASN A N 1
ATOM 1561 C CA . ASN A 1 195 ? 53.351 -5.495 -24.782 1.00 52.72 195 ASN A CA 1
ATOM 1562 C C . ASN A 1 195 ? 52.932 -4.008 -24.820 1.00 52.72 195 ASN A C 1
ATOM 1564 O O . ASN A 1 195 ? 52.245 -3.529 -25.724 1.00 52.72 195 ASN A O 1
ATOM 1568 N N . ILE A 1 196 ? 53.437 -3.238 -23.852 1.00 56.94 196 ILE A N 1
ATOM 1569 C CA . ILE A 1 196 ? 53.283 -1.774 -23.785 1.00 56.94 196 ILE A CA 1
ATOM 1570 C C . ILE A 1 196 ? 54.665 -1.103 -23.753 1.00 56.94 196 ILE A C 1
ATOM 1572 O O . ILE A 1 196 ? 54.949 -0.214 -22.949 1.00 56.94 196 ILE A O 1
ATOM 1576 N N . LEU A 1 197 ? 55.568 -1.578 -24.612 1.00 58.75 197 LEU A N 1
ATOM 1577 C CA . LEU A 1 197 ? 56.890 -0.986 -24.768 1.00 58.75 197 LEU A CA 1
ATOM 1578 C C . LEU A 1 197 ? 56.758 0.266 -25.637 1.00 58.75 197 LEU A C 1
ATOM 1580 O O . LEU A 1 197 ? 56.452 0.182 -26.825 1.00 58.75 197 LEU A O 1
ATOM 1584 N N . ALA A 1 198 ? 56.984 1.438 -25.046 1.00 61.19 198 ALA A N 1
ATOM 1585 C CA . ALA A 1 198 ? 57.247 2.635 -25.828 1.00 61.19 198 ALA A CA 1
ATOM 1586 C C . ALA A 1 198 ? 58.629 2.446 -26.479 1.00 61.19 198 ALA A C 1
ATOM 1588 O O . ALA A 1 198 ? 59.647 2.397 -25.790 1.00 61.19 198 ALA A O 1
ATOM 1589 N N . HIS A 1 199 ? 58.658 2.233 -27.797 1.00 66.75 199 HIS A N 1
ATOM 1590 C CA . HIS A 1 199 ? 59.900 2.027 -28.558 1.00 66.75 199 HIS A CA 1
ATOM 1591 C C . HIS A 1 199 ? 60.761 3.294 -28.652 1.00 66.75 199 HIS A C 1
ATOM 1593 O O . HIS A 1 199 ? 61.934 3.213 -29.004 1.00 66.75 199 HIS A O 1
ATOM 1599 N N . LYS A 1 200 ? 60.162 4.445 -28.347 1.00 69.62 200 LYS A N 1
ATOM 1600 C CA . LYS A 1 200 ? 60.785 5.760 -28.246 1.00 69.62 200 LYS A CA 1
ATOM 1601 C C . LYS A 1 200 ? 60.145 6.514 -27.093 1.00 69.62 200 LYS A C 1
ATOM 1603 O O . LYS A 1 200 ? 58.987 6.251 -26.768 1.00 69.62 200 LYS A O 1
ATOM 1608 N N . SER A 1 201 ? 60.882 7.438 -26.503 1.00 78.69 201 SER A N 1
ATOM 1609 C CA . SER A 1 201 ? 60.359 8.425 -25.566 1.00 78.69 201 SER A CA 1
ATOM 1610 C C . SER A 1 201 ? 60.122 9.768 -26.258 1.00 78.69 201 SER A C 1
ATOM 1612 O O . SER A 1 201 ? 60.686 10.045 -27.317 1.00 78.69 201 SER A O 1
ATOM 1614 N N . LEU A 1 202 ? 59.345 10.645 -25.624 1.00 80.56 202 LEU A N 1
ATOM 1615 C CA . LEU A 1 202 ? 59.181 12.031 -26.061 1.00 80.56 202 LEU A CA 1
ATOM 1616 C C . LEU A 1 202 ? 60.537 12.747 -26.174 1.00 80.56 202 LEU A C 1
ATOM 1618 O O . LEU A 1 202 ? 60.733 13.581 -27.056 1.00 80.56 202 LEU A O 1
ATOM 1622 N N . HIS A 1 203 ? 61.481 12.412 -25.294 1.00 77.56 203 HIS A N 1
ATOM 1623 C CA . HIS A 1 203 ? 62.829 12.962 -25.332 1.00 77.56 203 HIS A CA 1
ATOM 1624 C C . HIS A 1 203 ? 63.582 12.565 -26.610 1.00 77.56 203 HIS A C 1
ATOM 1626 O O . HIS A 1 203 ? 64.205 13.423 -27.237 1.00 77.56 203 HIS A O 1
ATOM 1632 N N . ASP A 1 204 ? 63.475 11.298 -27.024 1.00 75.44 204 ASP A N 1
ATOM 1633 C CA . ASP A 1 204 ? 64.084 10.800 -28.263 1.00 75.44 204 ASP A CA 1
ATOM 1634 C C . ASP A 1 204 ? 63.518 11.529 -29.488 1.00 75.44 204 ASP A C 1
ATOM 1636 O O . ASP A 1 204 ? 64.266 11.966 -30.365 1.00 75.44 204 ASP A O 1
ATOM 1640 N N . ASP A 1 205 ? 62.198 11.723 -29.532 1.00 78.31 205 ASP A N 1
ATOM 1641 C CA . ASP A 1 205 ? 61.552 12.413 -30.648 1.00 78.31 205 ASP A CA 1
ATOM 1642 C C . ASP A 1 205 ? 61.952 13.897 -30.699 1.00 78.31 205 ASP A C 1
ATOM 1644 O O . ASP A 1 205 ? 62.296 14.403 -31.771 1.00 78.31 205 ASP A O 1
ATOM 1648 N N . LEU A 1 206 ? 62.036 14.583 -29.554 1.00 78.25 206 LEU A N 1
ATOM 1649 C CA . LEU A 1 206 ? 62.519 15.968 -29.484 1.00 78.25 206 LEU A CA 1
ATOM 1650 C C . LEU A 1 206 ? 63.998 16.110 -29.882 1.00 78.25 206 LEU A C 1
ATOM 1652 O O . LEU A 1 206 ? 64.371 17.110 -30.502 1.00 78.25 206 LEU A O 1
ATOM 1656 N N . GLN A 1 207 ? 64.850 15.131 -29.560 1.00 73.31 207 GLN A N 1
ATOM 1657 C CA . GLN A 1 207 ? 66.247 15.128 -30.005 1.00 73.31 207 GLN A CA 1
ATOM 1658 C C . GLN A 1 207 ? 66.382 14.868 -31.507 1.00 73.31 207 GLN A C 1
ATOM 1660 O O . GLN A 1 207 ? 67.202 15.520 -32.160 1.00 73.31 207 GLN A O 1
ATOM 1665 N N . SER A 1 208 ? 65.560 13.976 -32.067 1.00 71.62 208 SER A N 1
ATOM 1666 C CA . SER A 1 208 ? 65.600 13.632 -33.493 1.00 71.62 208 SER A CA 1
ATOM 1667 C C . SER A 1 208 ? 65.324 14.840 -34.400 1.00 71.62 208 SER A C 1
ATOM 1669 O O . SER A 1 208 ? 65.956 14.999 -35.445 1.00 71.62 208 SER A O 1
ATOM 1671 N N . VAL A 1 209 ? 64.468 15.767 -33.953 1.00 73.44 209 VAL A N 1
ATOM 1672 C CA . VAL A 1 209 ? 64.178 17.037 -34.643 1.00 73.44 209 VAL A CA 1
ATOM 1673 C C . VAL A 1 209 ? 65.391 17.984 -34.644 1.00 73.44 209 VAL A C 1
ATOM 1675 O O . VAL A 1 209 ? 65.527 18.820 -35.535 1.00 73.44 209 VAL A O 1
ATOM 1678 N N . LYS A 1 210 ? 66.314 17.842 -33.684 1.00 72.88 210 LYS A N 1
ATOM 1679 C CA . LYS A 1 210 ? 67.474 18.729 -33.482 1.00 72.88 210 LYS A CA 1
ATOM 1680 C C . LYS A 1 210 ? 68.746 18.289 -34.240 1.00 72.88 210 LYS A C 1
ATOM 1682 O O . LYS A 1 210 ? 69.797 18.891 -34.037 1.00 72.88 210 LYS A O 1
ATOM 1687 N N . GLN A 1 211 ? 68.665 17.282 -35.120 1.00 62.22 211 GLN A N 1
ATOM 1688 C CA . GLN A 1 211 ? 69.779 16.734 -35.924 1.00 62.22 211 GLN A CA 1
ATOM 1689 C C . GLN A 1 211 ? 71.019 16.306 -35.105 1.00 62.22 211 GLN A C 1
ATOM 1691 O O . GLN A 1 211 ? 72.145 16.721 -35.385 1.00 62.22 211 GLN A O 1
ATOM 1696 N N . ARG A 1 212 ? 70.846 15.446 -34.096 1.00 57.03 212 ARG A N 1
ATOM 1697 C CA . ARG A 1 212 ? 71.961 14.696 -33.483 1.00 57.03 212 ARG A CA 1
ATOM 1698 C C . ARG A 1 212 ? 71.692 13.195 -33.550 1.00 57.03 212 ARG A C 1
ATOM 1700 O O . ARG A 1 212 ? 70.536 12.790 -33.604 1.00 57.03 212 ARG A O 1
ATOM 1707 N N . GLU A 1 213 ? 72.761 12.398 -33.609 1.00 60.19 213 GLU A N 1
ATOM 1708 C CA . GLU A 1 213 ? 72.696 10.930 -33.646 1.00 60.19 213 GLU A CA 1
ATOM 1709 C C . GLU A 1 213 ? 71.736 10.380 -32.583 1.00 60.19 213 GLU A C 1
ATOM 1711 O O . GLU A 1 213 ? 71.806 10.752 -31.412 1.00 60.19 213 GLU A O 1
ATOM 1716 N N . ASN A 1 214 ? 70.835 9.496 -33.020 1.00 56.94 214 ASN A N 1
ATOM 1717 C CA . ASN A 1 214 ? 69.781 8.904 -32.200 1.00 56.94 214 ASN A CA 1
ATOM 1718 C C . ASN A 1 214 ? 70.374 7.931 -31.169 1.00 56.94 214 ASN A C 1
ATOM 1720 O O . ASN A 1 214 ? 70.477 6.730 -31.428 1.00 56.94 214 ASN A O 1
ATOM 1724 N N . VAL A 1 215 ? 70.735 8.431 -29.990 1.00 60.44 215 VAL A N 1
ATOM 1725 C CA . VAL A 1 215 ? 71.003 7.588 -28.822 1.00 60.44 215 VAL A CA 1
ATOM 1726 C C . VAL A 1 215 ? 69.695 7.446 -28.051 1.00 60.44 215 VAL A C 1
ATOM 1728 O O . VAL A 1 215 ? 69.236 8.406 -27.445 1.00 60.44 215 VAL A O 1
ATOM 1731 N N . SER A 1 216 ? 69.089 6.257 -28.097 1.00 62.06 216 SER A N 1
ATOM 1732 C CA . SER A 1 216 ? 67.860 5.947 -27.352 1.00 62.06 216 SER A CA 1
ATOM 1733 C C . SER A 1 216 ? 68.057 6.204 -25.856 1.00 62.06 216 SER A C 1
ATOM 1735 O O . SER A 1 216 ? 68.867 5.523 -25.223 1.00 62.06 216 SER A O 1
ATOM 1737 N N . THR A 1 217 ? 67.278 7.116 -25.274 1.00 66.38 217 THR A N 1
ATOM 1738 C CA . THR A 1 217 ? 67.279 7.403 -23.830 1.00 66.38 217 THR A CA 1
ATOM 1739 C C . THR A 1 217 ? 66.312 6.528 -23.039 1.00 66.38 217 THR A C 1
ATOM 1741 O O . THR A 1 217 ? 66.210 6.673 -21.822 1.00 66.38 217 THR A O 1
ATOM 1744 N N . VAL A 1 218 ? 65.601 5.611 -23.705 1.00 70.56 218 VAL A N 1
ATOM 1745 C CA . VAL A 1 218 ? 64.685 4.678 -23.040 1.00 70.56 218 VAL A CA 1
ATOM 1746 C C . VAL A 1 218 ? 65.459 3.747 -22.106 1.00 70.56 218 VAL A C 1
ATOM 1748 O O . VAL A 1 218 ? 66.288 2.945 -22.545 1.00 70.56 218 VAL A O 1
ATOM 1751 N N . MET A 1 219 ? 65.156 3.819 -20.812 1.00 69.56 219 MET A N 1
ATOM 1752 C CA . MET A 1 219 ? 65.757 2.952 -19.805 1.00 69.56 219 MET A CA 1
ATOM 1753 C C . MET A 1 219 ? 65.102 1.574 -19.817 1.00 69.56 219 MET A C 1
ATOM 1755 O O . MET A 1 219 ? 63.875 1.442 -19.724 1.00 69.56 219 MET A O 1
ATOM 1759 N N . LYS A 1 220 ? 65.934 0.531 -19.872 1.00 70.19 220 LYS A N 1
ATOM 1760 C CA . LYS A 1 220 ? 65.466 -0.848 -19.747 1.00 70.19 220 LYS A CA 1
ATOM 1761 C C . LYS A 1 220 ? 64.947 -1.099 -18.335 1.00 70.19 220 LYS A C 1
ATOM 1763 O O . LYS A 1 220 ? 65.466 -0.577 -17.350 1.00 70.19 220 LYS A O 1
ATOM 1768 N N . ARG A 1 221 ? 63.938 -1.963 -18.242 1.00 67.25 221 ARG A N 1
ATOM 1769 C CA . ARG A 1 221 ? 63.269 -2.348 -16.990 1.00 67.25 221 ARG A CA 1
ATOM 1770 C C . ARG A 1 221 ? 64.238 -2.687 -15.853 1.00 67.25 221 ARG A C 1
ATOM 1772 O O . ARG A 1 221 ? 64.028 -2.258 -14.723 1.00 67.25 221 ARG A O 1
ATOM 1779 N N . GLU A 1 222 ? 65.258 -3.488 -16.142 1.00 69.44 222 GLU A N 1
ATOM 1780 C CA . GLU A 1 222 ? 66.236 -3.962 -15.154 1.00 69.44 222 GLU A CA 1
ATOM 1781 C C . GLU A 1 222 ? 66.964 -2.801 -14.470 1.00 69.44 222 GLU A C 1
ATOM 1783 O O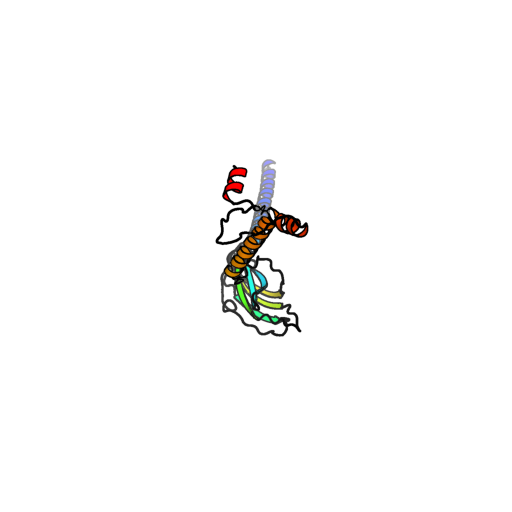 . GLU A 1 222 ? 67.213 -2.852 -13.267 1.00 69.44 222 GLU A O 1
ATOM 1788 N N . ASP A 1 223 ? 67.226 -1.731 -15.216 1.00 68.44 223 ASP A N 1
ATOM 1789 C CA . ASP A 1 223 ? 67.925 -0.544 -14.732 1.00 68.44 223 ASP A CA 1
ATOM 1790 C C . ASP A 1 223 ? 66.973 0.398 -13.981 1.00 68.44 223 ASP A C 1
ATOM 1792 O O . ASP A 1 223 ? 67.339 0.966 -12.955 1.00 68.44 223 ASP A O 1
ATOM 1796 N N . VAL A 1 224 ? 65.711 0.499 -14.421 1.00 66.31 224 VAL A N 1
ATOM 1797 C CA . VAL A 1 224 ? 64.665 1.254 -13.703 1.00 66.31 224 VAL A CA 1
ATOM 1798 C C . VAL A 1 224 ? 64.391 0.648 -12.322 1.00 66.31 224 VAL A C 1
ATOM 1800 O O . VAL A 1 224 ? 64.228 1.387 -11.355 1.00 66.31 224 VAL A O 1
ATOM 1803 N N . ILE A 1 225 ? 64.340 -0.684 -12.212 1.00 64.56 225 ILE A N 1
ATOM 1804 C CA . ILE A 1 225 ? 64.101 -1.376 -10.934 1.00 64.56 225 ILE A CA 1
ATOM 1805 C C . ILE A 1 225 ? 65.298 -1.209 -9.993 1.00 64.56 225 ILE A C 1
ATOM 1807 O O . ILE A 1 225 ? 65.100 -0.910 -8.819 1.00 64.56 225 ILE A O 1
ATOM 1811 N N . LYS A 1 226 ? 66.529 -1.345 -10.502 1.00 69.19 226 LYS A N 1
ATOM 1812 C CA . LYS A 1 226 ? 67.752 -1.137 -9.709 1.00 69.19 226 LYS A CA 1
ATOM 1813 C C . LYS A 1 226 ? 67.887 0.289 -9.174 1.00 69.19 226 LYS A C 1
ATOM 1815 O O . LYS A 1 226 ? 68.427 0.457 -8.095 1.00 69.19 226 LYS A O 1
ATOM 1820 N N . ASN A 1 227 ? 67.383 1.288 -9.899 1.00 63.44 227 ASN A N 1
ATOM 1821 C CA . ASN A 1 227 ? 67.417 2.689 -9.469 1.00 63.44 227 ASN A CA 1
ATOM 1822 C C . ASN A 1 227 ? 66.290 3.073 -8.489 1.00 63.44 227 ASN A C 1
ATOM 1824 O O . ASN A 1 227 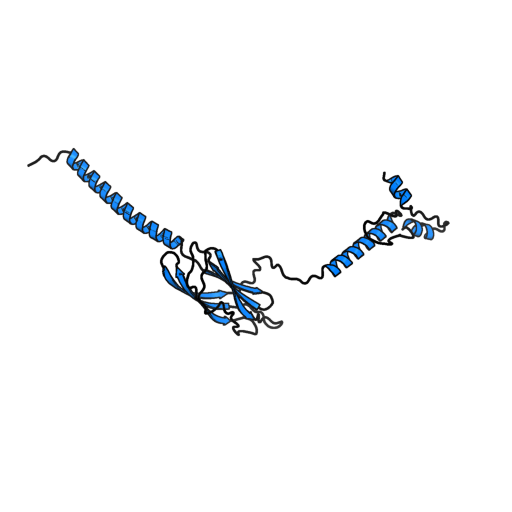? 66.264 4.210 -8.022 1.00 63.44 227 ASN A O 1
ATOM 1828 N N . ARG A 1 228 ? 65.330 2.175 -8.221 1.00 60.31 228 ARG A N 1
ATOM 1829 C CA . ARG A 1 228 ? 64.182 2.417 -7.324 1.00 60.31 228 ARG A CA 1
ATOM 1830 C C . ARG A 1 228 ? 64.241 1.627 -6.007 1.00 60.31 228 ARG A C 1
ATOM 1832 O O . ARG A 1 228 ? 63.409 1.891 -5.141 1.00 60.31 228 ARG A O 1
ATOM 1839 N N . LEU A 1 229 ? 65.164 0.670 -5.884 1.00 47.97 229 LEU A N 1
ATOM 1840 C CA . LEU A 1 229 ? 65.517 -0.041 -4.645 1.00 47.97 229 LEU A CA 1
ATOM 1841 C C . LEU A 1 229 ? 66.694 0.660 -3.965 1.00 47.97 229 LEU A C 1
ATOM 1843 O O . LEU A 1 229 ? 66.684 0.705 -2.717 1.00 47.97 229 LEU A O 1
#

Radius of gyration: 39.17 Å; chains: 1; bounding box: 104×31×106 Å

pLDDT: mean 82.34, std 14.35, range [43.97, 96.75]

Foldseek 3Di:
DDPCDPVNVVVVVVVVVVVVVVVVVVVVVVVVVVVVLVQQWWDWDWAWEDDPQFIKIKIFTQHNAKWFQKAKAWPWKPQLWPDGDWDWDPNHRGGDMHGHGDMDMITTGGRHDDPVGDGWMKIWMWIWTATRRPRDIDIDIDIHTHDHDPVDDPPPPPVPVVVVVVVVVVVVVLVVLLLVCQAVLEDEDDPDDDDSDPPAHPVQVVVVVVPDPRDGPRDDHVVVVVVVD

Sequence (229 aa):
MDKITIQTVISIIAAFISLSTVIVSIYYNHKNSKQYLKSLDPLLSFKLFELKDELYLRVTNTGRSAAKDVLIEIKRIENNGDRNELELDALFGKEIELYPNESTQGRIAFWGATICSSAFPKINIDIRYKKGVTGEQVHIERTVIFSPSYDEKIYGDFNIDLREINKNMDVMAKANLRTANYLDGCQVAPFDELNILAHKSLHDDLQSVKQRENVSTVMKREDVIKNRL